Protein AF-0000000084370196 (afdb_homodimer)

Structure (mmCIF, N/CA/C/O backbone):
data_AF-0000000084370196-model_v1
#
loop_
_entity.id
_entity.type
_entity.pdbx_description
1 polymer 'GCN5 family N-acetyltransferase'
#
loop_
_atom_site.group_PDB
_atom_site.id
_atom_site.type_symbol
_atom_site.label_atom_id
_atom_site.label_alt_id
_atom_site.label_comp_id
_atom_site.label_asym_id
_atom_site.label_entity_id
_atom_site.label_seq_id
_atom_site.pdbx_PDB_ins_code
_atom_site.Cartn_x
_atom_site.Cartn_y
_atom_site.Cartn_z
_atom_site.occupancy
_atom_site.B_iso_or_equiv
_atom_site.auth_seq_id
_atom_site.auth_comp_id
_atom_site.auth_asym_id
_atom_site.auth_atom_id
_atom_site.pdbx_PDB_model_num
ATOM 1 N N . MET A 1 1 ? -10.922 5.742 21.75 1 91.12 1 MET A N 1
ATOM 2 C CA . MET A 1 1 ? -9.93 5.91 20.703 1 91.12 1 MET A CA 1
ATOM 3 C C . MET A 1 1 ? -8.555 6.211 21.281 1 91.12 1 MET A C 1
ATOM 5 O O . MET A 1 1 ? -8.438 6.961 22.25 1 91.12 1 MET A O 1
ATOM 9 N N . THR A 1 2 ? -7.496 5.57 20.75 1 95.5 2 THR A N 1
ATOM 10 C CA . THR A 1 2 ? -6.121 5.789 21.188 1 95.5 2 THR A CA 1
ATOM 11 C C . THR A 1 2 ? -5.281 6.375 20.062 1 95.5 2 THR A C 1
ATOM 13 O O . THR A 1 2 ? -5.305 5.875 18.938 1 95.5 2 THR A O 1
ATOM 16 N N . TRP A 1 3 ? -4.594 7.477 20.422 1 97.88 3 TRP A N 1
ATOM 17 C CA . TRP A 1 3 ? -3.693 8.109 19.469 1 97.88 3 TRP A CA 1
ATOM 18 C C . TRP A 1 3 ? -2.27 7.594 1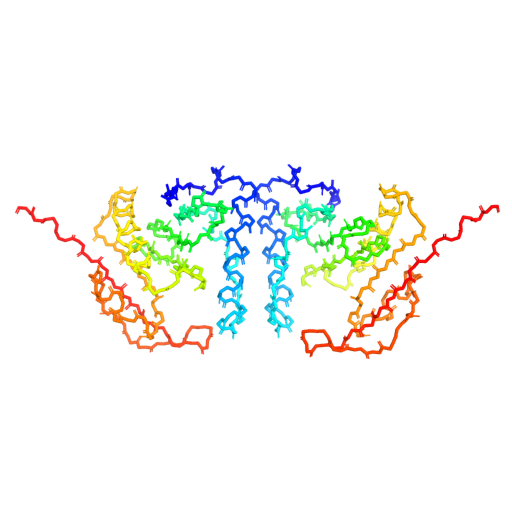9.641 1 97.88 3 TRP A C 1
ATOM 20 O O . TRP A 1 3 ? -1.78 7.449 20.766 1 97.88 3 TRP A O 1
ATOM 30 N N . ILE A 1 4 ? -1.654 7.289 18.562 1 98.56 4 ILE A N 1
ATOM 31 C CA . ILE A 1 4 ? -0.305 6.734 18.578 1 98.56 4 ILE A CA 1
ATOM 32 C C . ILE A 1 4 ? 0.583 7.5 17.609 1 98.56 4 ILE A C 1
ATOM 34 O O . ILE A 1 4 ? 0.161 7.812 16.484 1 98.56 4 ILE A O 1
ATOM 38 N N . LEU A 1 5 ? 1.707 7.934 17.969 1 98.81 5 LEU A N 1
ATOM 39 C CA . LEU A 1 5 ? 2.744 8.539 17.141 1 98.81 5 LEU A CA 1
ATOM 40 C C . LEU A 1 5 ? 3.994 7.66 17.109 1 98.81 5 LEU A C 1
ATOM 42 O O . LEU A 1 5 ? 4.543 7.32 18.172 1 98.81 5 LEU A O 1
ATOM 46 N N . LYS A 1 6 ? 4.414 7.281 15.922 1 98.81 6 LYS A N 1
ATOM 47 C CA . LYS A 1 6 ? 5.59 6.422 15.781 1 98.81 6 LYS A CA 1
ATOM 48 C C . LYS A 1 6 ? 6.43 6.828 14.57 1 98.81 6 LYS A C 1
ATOM 50 O O . LYS A 1 6 ? 5.887 7.23 13.539 1 98.81 6 LYS A O 1
ATOM 55 N N . SER A 1 7 ? 7.707 6.719 14.758 1 98.56 7 SER A N 1
ATOM 56 C CA . SER A 1 7 ? 8.555 6.711 13.57 1 98.56 7 SER A CA 1
ATOM 57 C C . SER A 1 7 ? 8.367 5.426 12.766 1 98.56 7 SER A C 1
ATOM 59 O O . SER A 1 7 ? 7.734 4.48 13.234 1 98.56 7 SER A O 1
ATOM 61 N N . PHE A 1 8 ? 8.891 5.402 11.5 1 98.62 8 PHE A N 1
ATOM 62 C CA . PHE A 1 8 ? 8.727 4.234 10.641 1 98.62 8 PHE A CA 1
ATOM 63 C C . PHE A 1 8 ? 9.273 2.984 11.32 1 98.62 8 PHE A C 1
ATOM 65 O O . PHE A 1 8 ? 8.602 1.947 11.344 1 98.62 8 PHE A O 1
ATOM 72 N N . SER A 1 9 ? 10.453 3.078 11.922 1 98.19 9 SER A N 1
ATOM 73 C CA . SER A 1 9 ? 11.141 1.915 12.477 1 98.19 9 SER A CA 1
ATOM 74 C C . SER A 1 9 ? 10.422 1.398 13.719 1 98.19 9 SER A C 1
ATOM 76 O O . SER A 1 9 ? 10.688 0.284 14.172 1 98.19 9 SER A O 1
ATOM 78 N N . GLU A 1 10 ? 9.555 2.229 14.297 1 98.56 10 GLU A N 1
ATOM 79 C CA . GLU A 1 10 ? 8.828 1.844 15.5 1 98.56 10 GLU A CA 1
ATOM 80 C C . GLU A 1 10 ? 7.52 1.145 15.156 1 98.56 10 GLU A C 1
ATOM 82 O O . GLU A 1 10 ? 6.883 0.54 16.016 1 98.56 10 GLU A O 1
ATOM 87 N N . LEU A 1 11 ? 7.113 1.216 13.898 1 98.69 11 LEU A N 1
ATOM 88 C CA . LEU A 1 11 ? 5.875 0.559 13.492 1 98.69 11 LEU A CA 1
ATOM 89 C C . LEU A 1 11 ? 6.023 -0.958 13.547 1 98.69 11 LEU A C 1
ATOM 91 O O . LEU A 1 11 ? 7.102 -1.492 13.289 1 98.69 11 LEU A O 1
ATOM 95 N N . THR A 1 12 ? 5.004 -1.613 13.93 1 98 12 THR A N 1
ATOM 96 C CA . THR A 1 12 ? 4.938 -3.053 13.703 1 98 12 THR A CA 1
ATOM 97 C C . THR A 1 12 ? 4.551 -3.357 12.258 1 98 12 THR A C 1
ATOM 99 O O . THR A 1 12 ? 4.055 -2.482 11.547 1 98 12 THR A O 1
ATOM 102 N N . LEU A 1 13 ? 4.75 -4.566 11.812 1 98.38 13 LEU A N 1
ATOM 103 C CA . LEU A 1 13 ? 4.328 -4.992 10.484 1 98.38 13 LEU A CA 1
ATOM 104 C C . LEU A 1 13 ? 2.832 -4.777 10.297 1 98.38 13 LEU A C 1
ATOM 106 O O . LEU A 1 13 ? 2.402 -4.266 9.258 1 98.38 13 LEU A O 1
ATOM 110 N N . ASP A 1 14 ? 2.078 -5.125 11.297 1 97.94 14 ASP A N 1
ATOM 111 C CA . ASP A 1 14 ? 0.627 -4.988 11.219 1 97.94 14 ASP A CA 1
ATOM 112 C C . ASP A 1 14 ? 0.217 -3.523 11.102 1 97.94 14 ASP A C 1
ATOM 114 O O . ASP A 1 14 ? -0.695 -3.186 10.344 1 97.94 14 ASP A O 1
ATOM 118 N N . GLU A 1 15 ? 0.87 -2.678 11.859 1 98.19 15 GLU A N 1
ATOM 119 C CA . GLU A 1 15 ? 0.552 -1.254 11.797 1 98.19 15 GLU A CA 1
ATOM 120 C C . GLU A 1 15 ? 0.869 -0.674 10.422 1 98.19 15 GLU A C 1
ATOM 122 O O . GLU A 1 15 ? 0.052 0.044 9.844 1 98.19 15 GLU A O 1
ATOM 127 N N . LEU A 1 16 ? 2.029 -0.992 9.922 1 98.69 16 LEU A N 1
ATOM 128 C CA . LEU A 1 16 ? 2.395 -0.513 8.594 1 98.69 16 LEU A CA 1
ATOM 129 C C . LEU A 1 16 ? 1.41 -1.019 7.547 1 98.69 16 LEU A C 1
ATOM 131 O O . LEU A 1 16 ? 0.936 -0.246 6.711 1 98.69 16 LEU A O 1
ATOM 135 N N . TYR A 1 17 ? 1.131 -2.303 7.594 1 98.69 17 TYR A N 1
ATOM 136 C CA . TYR A 1 17 ? 0.208 -2.918 6.648 1 98.69 17 TYR A CA 1
ATOM 137 C C . TYR A 1 17 ? -1.161 -2.252 6.711 1 98.69 17 TYR A C 1
ATOM 139 O O . TYR A 1 17 ? -1.753 -1.938 5.676 1 98.69 17 TYR A O 1
ATOM 147 N N . ASP A 1 18 ? -1.663 -1.994 7.871 1 98.25 18 ASP A N 1
ATOM 148 C CA . ASP A 1 18 ? -2.996 -1.435 8.062 1 98.25 18 ASP A CA 1
ATOM 149 C C . ASP A 1 18 ? -3.045 0.029 7.629 1 98.25 18 ASP A C 1
ATOM 151 O O . ASP A 1 18 ? -4.059 0.492 7.102 1 98.25 18 ASP A O 1
ATOM 155 N N . ILE A 1 19 ? -1.993 0.755 7.883 1 98.69 19 ILE A N 1
ATOM 156 C CA . ILE A 1 19 ? -1.896 2.143 7.441 1 98.69 19 ILE A CA 1
ATOM 157 C C . ILE A 1 19 ? -1.959 2.205 5.918 1 98.69 19 ILE A C 1
ATOM 159 O O . ILE A 1 19 ? -2.756 2.961 5.355 1 98.69 19 ILE A O 1
ATOM 163 N N . ILE A 1 20 ? -1.176 1.373 5.246 1 98.75 20 ILE A N 1
ATOM 164 C CA . ILE A 1 20 ? -1.109 1.398 3.787 1 98.75 20 ILE A CA 1
ATOM 165 C C . ILE A 1 20 ? -2.426 0.896 3.201 1 98.75 20 ILE A C 1
ATOM 167 O O . ILE A 1 20 ? -2.887 1.398 2.174 1 98.75 20 ILE A O 1
ATOM 171 N N . ALA A 1 21 ? -3.049 -0.081 3.889 1 98.44 21 ALA A N 1
ATOM 172 C CA . ALA A 1 21 ? -4.355 -0.574 3.457 1 98.44 21 ALA A CA 1
ATOM 173 C C . ALA A 1 21 ? -5.398 0.541 3.486 1 98.44 21 ALA A C 1
ATOM 175 O O . ALA A 1 21 ? -6.188 0.683 2.549 1 98.44 21 ALA A O 1
ATOM 176 N N . LEU A 1 22 ? -5.426 1.31 4.531 1 98.38 22 LEU A N 1
ATOM 177 C CA . LEU A 1 22 ? -6.363 2.42 4.668 1 98.38 22 LEU A CA 1
ATOM 178 C C . LEU A 1 22 ? -6.098 3.488 3.611 1 98.38 22 LEU A C 1
ATOM 180 O O . LEU A 1 22 ? -7.035 4.043 3.033 1 98.38 22 LEU A O 1
ATOM 184 N N . ARG A 1 23 ? -4.84 3.82 3.377 1 98.44 23 ARG A N 1
ATOM 185 C CA . ARG A 1 23 ? -4.48 4.785 2.344 1 98.44 23 ARG A CA 1
ATOM 186 C C . ARG A 1 23 ? -4.945 4.316 0.97 1 98.44 23 ARG A C 1
ATOM 188 O O . ARG A 1 23 ? -5.516 5.09 0.201 1 98.44 23 ARG A O 1
ATOM 195 N N . ASN A 1 24 ? -4.68 3.035 0.677 1 98.31 24 ASN A N 1
ATOM 196 C CA . ASN A 1 24 ? -5.148 2.484 -0.59 1 98.31 24 ASN A CA 1
ATOM 197 C C . ASN A 1 24 ? -6.664 2.592 -0.723 1 98.31 24 ASN A C 1
ATOM 199 O O . ASN A 1 24 ? -7.176 2.967 -1.779 1 98.31 24 ASN A O 1
ATOM 203 N N . GLU A 1 25 ? -7.336 2.258 0.257 1 97.88 25 GLU A N 1
ATOM 204 C CA . GLU A 1 25 ? -8.797 2.281 0.284 1 97.88 25 GLU A CA 1
ATOM 205 C C . GLU A 1 25 ? -9.328 3.682 0.001 1 97.88 25 GLU A C 1
ATOM 207 O O . GLU A 1 25 ? -10.25 3.85 -0.8 1 97.88 25 GLU A O 1
ATOM 212 N N . VAL A 1 26 ? -8.75 4.668 0.593 1 96.88 26 VAL A N 1
ATOM 213 C CA . VAL A 1 26 ? -9.312 6.012 0.545 1 96.88 26 VAL A CA 1
ATOM 214 C C . VAL A 1 26 ? -8.742 6.77 -0.651 1 96.88 26 VAL A C 1
ATOM 216 O O . VAL A 1 26 ? -9.492 7.25 -1.507 1 96.88 26 VAL A O 1
ATOM 219 N N . PHE A 1 27 ? -7.383 6.824 -0.761 1 95.25 27 PHE A N 1
ATOM 220 C CA . PHE A 1 27 ? -6.746 7.684 -1.752 1 95.25 27 PHE A CA 1
ATOM 221 C C . PHE A 1 27 ? -6.871 7.082 -3.148 1 95.25 27 PHE A C 1
ATOM 223 O O . PHE A 1 27 ? -7 7.812 -4.133 1 95.25 27 PHE A O 1
ATOM 230 N N . ILE A 1 28 ? -6.816 5.762 -3.238 1 96 28 ILE A N 1
ATOM 231 C CA . ILE A 1 28 ? -6.84 5.117 -4.547 1 96 28 ILE A CA 1
ATOM 232 C C . ILE A 1 28 ? -8.273 4.715 -4.898 1 96 28 ILE A C 1
ATOM 234 O O . ILE A 1 28 ? -8.844 5.207 -5.875 1 96 28 ILE A O 1
ATOM 238 N N . CYS A 1 29 ? -8.906 3.943 -4.074 1 96.25 29 CYS A N 1
ATOM 239 C CA . CYS A 1 29 ? -10.18 3.32 -4.422 1 96.25 29 CYS A CA 1
ATOM 240 C C . CYS A 1 29 ? -11.32 4.316 -4.297 1 96.25 29 CYS A C 1
ATOM 242 O O . CYS A 1 29 ? -12.062 4.547 -5.258 1 96.25 29 CYS A O 1
ATOM 244 N N . GLU A 1 30 ? -11.469 4.883 -3.148 1 95.75 30 GLU A N 1
ATOM 245 C CA . GLU A 1 30 ? -12.586 5.797 -2.912 1 95.75 30 GLU A CA 1
ATOM 246 C C . GLU A 1 30 ? -12.461 7.051 -3.775 1 95.75 30 GLU A C 1
ATOM 248 O O . GLU A 1 30 ? -13.438 7.484 -4.387 1 95.75 30 GLU A O 1
ATOM 253 N N . GLN A 1 31 ? -11.289 7.645 -3.883 1 91.81 31 GLN A N 1
ATOM 254 C CA . GLN A 1 31 ? -11.078 8.898 -4.594 1 91.81 31 GLN A CA 1
ATOM 255 C C . GLN A 1 31 ? -10.852 8.664 -6.082 1 91.81 31 GLN A C 1
ATOM 257 O O . GLN A 1 31 ? -10.836 9.609 -6.871 1 91.81 31 GLN A O 1
ATOM 262 N N . GLN A 1 32 ? -10.734 7.371 -6.469 1 92.69 32 GLN A N 1
ATOM 263 C CA . GLN A 1 32 ? -10.523 7.004 -7.867 1 92.69 32 GLN A CA 1
ATOM 264 C C . GLN A 1 32 ? -9.336 7.754 -8.461 1 92.69 32 GLN A C 1
ATOM 266 O O . GLN A 1 32 ? -9.453 8.367 -9.523 1 92.69 32 GLN A O 1
ATOM 271 N N . CYS A 1 33 ? -8.25 7.734 -7.785 1 92.88 33 CYS A N 1
ATOM 272 C CA . CYS A 1 33 ? -7.039 8.445 -8.18 1 92.88 33 CYS A CA 1
ATOM 273 C C . CYS A 1 33 ? -5.867 7.48 -8.328 1 92.88 33 CYS A C 1
ATOM 275 O O . CYS A 1 33 ? -5.602 6.68 -7.43 1 92.88 33 CYS A O 1
ATOM 277 N N . ILE A 1 34 ? -5.199 7.547 -9.453 1 94.38 34 ILE A N 1
ATOM 278 C CA . ILE A 1 34 ? -4.062 6.68 -9.75 1 94.38 34 ILE A CA 1
ATOM 279 C C . ILE A 1 34 ? -2.76 7.457 -9.578 1 94.38 34 ILE A C 1
ATOM 281 O O . ILE A 1 34 ? -2.475 8.383 -10.336 1 94.38 34 ILE A O 1
ATOM 285 N N . TYR A 1 35 ? -1.983 7.09 -8.602 1 94.88 35 TYR A N 1
ATOM 286 C CA . TYR A 1 35 ? -0.657 7.656 -8.375 1 94.88 35 TYR A CA 1
ATOM 287 C C . TYR A 1 35 ? 0.158 6.781 -7.434 1 94.88 35 TYR A C 1
ATOM 289 O O . TYR A 1 35 ? -0.375 5.852 -6.824 1 94.88 35 TYR A O 1
ATOM 297 N N . GLN A 1 36 ? 1.41 7.008 -7.328 1 97.06 36 GLN A N 1
ATOM 298 C CA . GLN A 1 36 ? 2.314 6.25 -6.473 1 97.06 36 GLN A CA 1
ATOM 299 C C . GLN A 1 36 ? 2.219 6.719 -5.023 1 97.06 36 GLN A C 1
ATOM 301 O O . GLN A 1 36 ? 3.062 7.48 -4.551 1 97.06 36 GLN A O 1
ATOM 306 N N . ASP A 1 37 ? 1.271 6.18 -4.266 1 97.25 37 ASP A N 1
ATOM 307 C CA . ASP A 1 37 ? 1.07 6.566 -2.871 1 97.25 37 ASP A CA 1
ATOM 308 C C . ASP A 1 37 ? 2.262 6.148 -2.012 1 97.25 37 ASP A C 1
ATOM 310 O O . ASP A 1 37 ? 2.629 6.855 -1.07 1 97.25 37 ASP A O 1
ATOM 314 N N . ILE A 1 38 ? 2.775 4.922 -2.188 1 98.19 38 ILE A N 1
ATOM 315 C CA . ILE A 1 38 ? 3.979 4.488 -1.484 1 98.19 38 ILE A CA 1
ATOM 316 C C . ILE A 1 38 ? 5.207 5.145 -2.111 1 98.19 38 ILE A C 1
ATOM 318 O O . ILE A 1 38 ? 5.891 4.535 -2.938 1 98.19 38 ILE A O 1
ATOM 322 N N . ASP A 1 39 ? 5.535 6.332 -1.68 1 97.12 39 ASP A N 1
ATOM 323 C CA . ASP A 1 39 ? 6.434 7.246 -2.377 1 97.12 39 ASP A CA 1
ATOM 324 C C . ASP A 1 39 ? 7.84 7.188 -1.787 1 97.12 39 ASP A C 1
ATOM 326 O O . ASP A 1 39 ? 8.727 7.934 -2.205 1 97.12 39 ASP A O 1
ATOM 330 N N . GLY A 1 40 ? 8.078 6.375 -0.878 1 97.12 40 GLY A N 1
ATOM 331 C CA . GLY A 1 40 ? 9.398 6.242 -0.274 1 97.12 40 GLY A CA 1
ATOM 332 C C . GLY A 1 40 ? 9.602 7.156 0.92 1 97.12 40 GLY A C 1
ATOM 333 O O . GLY A 1 40 ? 10.562 6.992 1.678 1 97.12 40 GLY A O 1
ATOM 334 N N . LEU A 1 41 ? 8.688 8.094 1.208 1 97.94 41 LEU A N 1
ATOM 335 C CA . LEU A 1 41 ? 8.883 9.102 2.24 1 97.94 41 LEU A CA 1
ATOM 336 C C . LEU A 1 41 ? 8.461 8.57 3.607 1 97.94 41 LEU A C 1
ATOM 338 O O . LEU A 1 41 ? 8.812 9.148 4.637 1 97.94 41 LEU A O 1
ATOM 342 N N . ASP A 1 42 ? 7.699 7.461 3.625 1 98.56 42 ASP A N 1
ATOM 343 C CA . ASP A 1 42 ? 7.23 6.906 4.891 1 98.56 42 ASP A CA 1
ATOM 344 C C . ASP A 1 42 ? 8.398 6.57 5.812 1 98.56 42 ASP A C 1
ATOM 346 O O . ASP A 1 42 ? 8.266 6.637 7.039 1 98.56 42 ASP A O 1
ATOM 350 N N . LYS A 1 43 ? 9.547 6.254 5.227 1 97.88 43 LYS A N 1
ATOM 351 C CA . LYS A 1 43 ? 10.719 5.855 6 1 97.88 43 LYS A CA 1
ATOM 352 C C . LYS A 1 43 ? 11.359 7.059 6.68 1 97.88 43 LYS A C 1
ATOM 354 O O . LYS A 1 43 ? 12.141 6.898 7.621 1 97.88 43 LYS A O 1
ATOM 359 N N . GLN A 1 44 ? 11.008 8.266 6.238 1 97.69 44 GLN A N 1
ATOM 360 C CA . GLN A 1 44 ? 11.633 9.484 6.73 1 97.69 44 GLN A CA 1
ATOM 361 C C . GLN A 1 44 ? 10.641 10.336 7.512 1 97.69 44 GLN A C 1
ATOM 363 O O . GLN A 1 44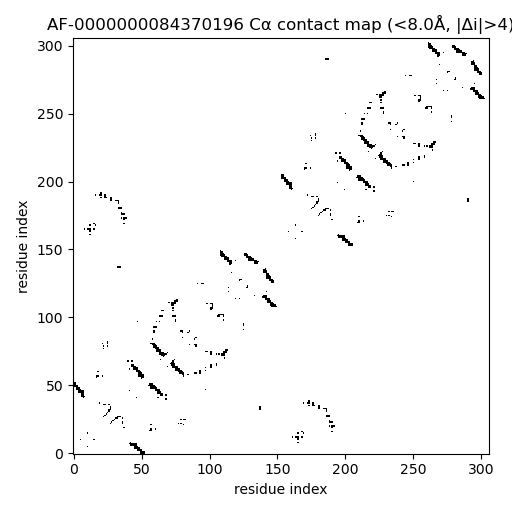 ? 10.922 11.492 7.836 1 97.69 44 GLN A O 1
ATOM 368 N N . THR A 1 45 ? 9.492 9.797 7.738 1 98.19 45 THR A N 1
ATOM 369 C CA . THR A 1 45 ? 8.445 10.594 8.359 1 98.19 45 THR A CA 1
ATOM 370 C C . THR A 1 45 ? 7.926 9.914 9.625 1 98.19 45 THR A C 1
ATOM 372 O O . THR A 1 45 ? 8.328 8.789 9.938 1 98.19 45 THR A O 1
ATOM 375 N N . TRP A 1 46 ? 7.152 10.648 10.391 1 98.75 46 TRP A N 1
ATOM 376 C CA . TRP A 1 46 ? 6.426 10.117 11.539 1 98.75 46 TRP A CA 1
ATOM 377 C C . TRP A 1 46 ? 4.973 9.828 11.172 1 98.75 46 TRP A C 1
ATOM 379 O O . TRP A 1 46 ? 4.41 10.469 10.281 1 98.75 46 TRP A O 1
ATOM 389 N N . HIS A 1 47 ? 4.453 8.859 11.781 1 98.94 47 HIS A N 1
ATOM 390 C CA . HIS A 1 47 ? 3.104 8.375 11.516 1 98.94 47 HIS A CA 1
ATOM 391 C C . HIS A 1 47 ? 2.203 8.562 12.734 1 98.94 47 HIS A C 1
ATOM 393 O O . HIS A 1 47 ? 2.434 7.949 13.781 1 98.94 47 HIS A O 1
ATOM 399 N N . LEU A 1 48 ? 1.25 9.453 12.609 1 98.94 48 LEU A N 1
ATOM 400 C CA . LEU A 1 48 ? 0.219 9.664 13.617 1 98.94 48 LEU A CA 1
ATOM 401 C C . LEU A 1 48 ? -1.077 8.961 13.227 1 98.94 48 LEU A C 1
ATOM 403 O O . LEU A 1 48 ? -1.584 9.156 12.125 1 98.94 48 LEU A O 1
ATOM 407 N N . PHE A 1 49 ? -1.556 8.086 14.086 1 98.81 49 PHE A N 1
ATOM 408 C CA . PHE A 1 49 ? -2.801 7.402 13.766 1 98.81 49 PHE A CA 1
ATOM 409 C C . PHE A 1 49 ? -3.6 7.109 15.031 1 98.81 49 PHE A C 1
ATOM 411 O O . PHE A 1 49 ? -3.053 7.129 16.141 1 98.81 49 PHE A O 1
ATOM 418 N N . ALA A 1 50 ? -4.902 7.016 14.828 1 98.25 50 ALA A N 1
ATOM 419 C CA . ALA A 1 50 ? -5.82 6.645 15.898 1 98.25 50 ALA A CA 1
ATOM 420 C C . ALA A 1 50 ? -6.418 5.262 15.656 1 98.25 50 ALA A C 1
ATOM 422 O O . ALA A 1 50 ? -6.746 4.91 14.523 1 98.25 50 ALA A O 1
ATOM 423 N N . LYS A 1 51 ? -6.523 4.43 16.719 1 97.5 51 LYS A N 1
ATOM 424 C CA . LYS A 1 51 ? -7.184 3.129 16.672 1 97.5 51 LYS A CA 1
ATOM 425 C C . LYS A 1 51 ? -8.508 3.152 17.422 1 97.5 51 LYS A C 1
ATOM 427 O O . LYS A 1 51 ? -8.609 3.766 18.484 1 97.5 51 LYS A O 1
ATOM 432 N N . SER A 1 52 ? -9.461 2.582 16.734 1 95.31 52 SER A N 1
ATOM 433 C CA . SER A 1 52 ? -10.719 2.391 17.438 1 95.31 52 SER A CA 1
ATOM 434 C C . SER A 1 52 ? -10.539 1.47 18.641 1 95.31 52 SER A C 1
ATOM 436 O O . SER A 1 52 ? -9.898 0.423 18.547 1 95.31 52 SER A O 1
ATOM 438 N N . GLU A 1 53 ? -11.102 1.85 19.781 1 90.81 53 GLU A N 1
ATOM 439 C CA . GLU A 1 53 ? -10.984 1.039 20.984 1 90.81 53 GLU A CA 1
ATOM 440 C C . GLU A 1 53 ? -11.711 -0.295 20.828 1 90.81 53 GLU A C 1
ATOM 442 O O . GLU A 1 53 ? -11.305 -1.302 21.406 1 90.81 53 GLU A O 1
ATOM 447 N N . ASN A 1 54 ? -12.695 -0.333 20.047 1 89.88 54 ASN A N 1
ATOM 448 C CA . ASN A 1 54 ? -13.531 -1.517 19.875 1 89.88 54 ASN A CA 1
ATOM 449 C C . ASN A 1 54 ? -12.922 -2.496 18.891 1 89.88 54 ASN A C 1
ATOM 451 O O . ASN A 1 54 ? -12.773 -3.682 19.188 1 89.88 54 ASN A O 1
ATOM 455 N N . SER A 1 55 ? -12.461 -2.039 17.734 1 90.12 55 SER A N 1
ATOM 456 C CA . SER A 1 55 ? -12.039 -2.918 16.656 1 90.12 55 SER A CA 1
ATOM 457 C C . SER A 1 55 ? -10.523 -2.902 16.469 1 90.12 55 SER A C 1
ATOM 459 O O . SER A 1 55 ? -9.969 -3.723 15.742 1 90.12 55 SER A O 1
ATOM 461 N N . GLN A 1 56 ? -9.859 -2.021 17.125 1 91.81 56 GLN A N 1
ATOM 462 C CA . GLN A 1 56 ? -8.414 -1.846 17 1 91.81 56 GLN A CA 1
ATOM 463 C C . GLN A 1 56 ? -8.023 -1.489 15.562 1 91.81 56 GLN A C 1
ATOM 465 O O . GLN A 1 56 ? -6.848 -1.525 15.203 1 91.81 56 GLN A O 1
ATOM 470 N N . GLN A 1 57 ? -9.039 -1.146 14.797 1 94.56 57 GLN A N 1
ATOM 471 C CA . GLN A 1 57 ? -8.789 -0.693 13.43 1 94.56 57 GLN A CA 1
ATOM 472 C C . GLN A 1 57 ? -8.258 0.737 13.414 1 94.56 57 GLN A C 1
ATOM 474 O O . GLN A 1 57 ? -8.672 1.57 14.219 1 94.56 57 GLN A O 1
ATOM 479 N N . ILE A 1 58 ? -7.379 1.018 12.555 1 97.88 58 ILE A N 1
ATOM 480 C CA . ILE A 1 58 ? -6.922 2.389 12.352 1 97.88 58 ILE A CA 1
ATOM 481 C C . ILE A 1 58 ? -8.039 3.213 11.711 1 97.88 58 ILE A C 1
ATOM 483 O O . ILE A 1 58 ? -8.508 2.883 10.617 1 97.88 58 ILE A O 1
ATOM 487 N N . ILE A 1 59 ? -8.438 4.289 12.336 1 97.62 59 ILE A N 1
ATOM 488 C CA . ILE A 1 59 ? -9.625 5.016 11.883 1 97.62 59 ILE A CA 1
ATOM 489 C C . ILE A 1 59 ? -9.227 6.414 11.422 1 97.62 59 ILE A C 1
ATOM 491 O O . ILE A 1 59 ? -10.008 7.109 10.773 1 97.62 59 ILE A O 1
ATOM 495 N N . ALA A 1 60 ? -8.062 6.848 11.711 1 98.56 60 ALA A N 1
ATOM 496 C CA . ALA A 1 60 ? -7.48 8.102 11.234 1 98.56 60 ALA A CA 1
ATOM 497 C C . ALA A 1 60 ? -5.961 8 11.125 1 98.56 60 ALA A C 1
ATOM 499 O O . ALA A 1 60 ? -5.332 7.223 11.844 1 98.56 60 ALA A O 1
ATOM 500 N N . TYR A 1 61 ? -5.422 8.75 10.234 1 98.81 61 TYR A N 1
ATOM 501 C CA . TYR A 1 61 ? -3.986 8.672 9.984 1 98.81 61 TYR A CA 1
ATOM 502 C C . TYR A 1 61 ? -3.48 9.922 9.289 1 98.81 61 TYR A C 1
ATOM 504 O O . TYR A 1 61 ? -4.203 10.539 8.492 1 98.81 61 TYR A O 1
ATOM 512 N N . THR A 1 62 ? -2.242 10.297 9.539 1 98.81 62 THR A N 1
ATOM 513 C CA . THR A 1 62 ? -1.52 11.289 8.75 1 98.81 62 THR A CA 1
ATOM 514 C C . THR A 1 62 ? -0.012 11.102 8.898 1 98.81 62 THR A C 1
ATOM 516 O O . THR A 1 62 ? 0.451 10.484 9.852 1 98.81 62 THR A O 1
ATOM 519 N N . ARG A 1 63 ? 0.771 11.633 7.984 1 98.81 63 ARG A N 1
ATOM 520 C CA . ARG A 1 63 ? 2.227 11.695 8.062 1 98.81 63 ARG A CA 1
ATOM 521 C C . ARG A 1 63 ? 2.686 13.062 8.57 1 98.81 63 ARG A C 1
ATOM 523 O O . ARG A 1 63 ? 2.148 14.094 8.164 1 98.81 63 ARG A O 1
ATOM 530 N N . LEU A 1 64 ? 3.551 13.055 9.5 1 98.88 64 LEU A N 1
ATOM 531 C CA . LEU A 1 64 ? 4.297 14.25 9.883 1 98.88 64 LEU A CA 1
ATOM 532 C C . LEU A 1 64 ? 5.699 14.227 9.281 1 98.88 64 LEU A C 1
ATOM 534 O O . LEU A 1 64 ? 6.52 13.375 9.641 1 98.88 64 LEU A O 1
ATOM 538 N N . LEU A 1 65 ? 5.98 15.148 8.375 1 98.81 65 LEU A N 1
ATOM 539 C CA . LEU A 1 65 ? 7.238 15.156 7.637 1 98.81 65 LEU A CA 1
ATOM 540 C C . LEU A 1 65 ? 8.156 16.266 8.141 1 98.81 65 LEU A C 1
ATOM 542 O O . LEU A 1 65 ? 7.727 17.406 8.297 1 98.81 65 LEU A O 1
ATOM 546 N N . PRO A 1 66 ? 9.43 15.961 8.438 1 98.44 66 PRO A N 1
ATOM 547 C CA . PRO A 1 66 ? 10.359 17 8.852 1 98.44 66 PRO A CA 1
ATOM 548 C C . PRO A 1 66 ? 10.695 17.984 7.723 1 98.44 66 PRO A C 1
ATOM 550 O O . PRO A 1 66 ? 10.336 17.734 6.57 1 98.44 66 PRO A O 1
ATOM 553 N N . GLN A 1 67 ? 11.352 19.062 8.188 1 98.06 67 GLN A N 1
ATOM 554 C CA . GLN A 1 67 ? 11.867 20.016 7.215 1 98.06 67 GLN A CA 1
ATOM 555 C C . GLN A 1 67 ? 12.797 19.359 6.211 1 98.06 67 GLN A C 1
ATOM 557 O O . GLN A 1 67 ? 13.5 18.391 6.551 1 98.06 67 GLN A O 1
ATOM 562 N N . ASP A 1 68 ? 12.672 19.75 4.898 1 97.5 68 ASP A N 1
ATOM 563 C CA . ASP A 1 68 ? 13.586 19.422 3.816 1 97.5 68 ASP A CA 1
ATOM 564 C C . ASP A 1 68 ? 13.32 18.016 3.289 1 97.5 68 ASP A C 1
ATOM 566 O O . ASP A 1 68 ? 14.148 17.453 2.564 1 97.5 68 ASP A O 1
ATOM 570 N N . VAL A 1 69 ? 12.234 17.469 3.699 1 97.25 69 VAL A N 1
ATOM 571 C CA . VAL A 1 69 ? 11.852 16.172 3.125 1 97.25 69 VAL A CA 1
ATOM 572 C C . VAL A 1 69 ? 10.992 16.406 1.885 1 97.25 69 VAL A C 1
ATOM 574 O O . VAL A 1 69 ? 11.312 15.906 0.802 1 97.25 69 VAL A O 1
ATOM 577 N N . THR A 1 70 ? 9.938 17.141 2.082 1 96.81 70 THR A N 1
ATOM 578 C CA . THR A 1 70 ? 9.086 17.484 0.951 1 96.81 70 THR A CA 1
ATOM 579 C C . THR A 1 70 ? 9.234 18.969 0.603 1 96.81 70 THR A C 1
ATOM 581 O O . THR A 1 70 ? 9.266 19.328 -0.575 1 96.81 70 THR A O 1
ATOM 584 N N . PHE A 1 71 ? 9.266 19.75 1.605 1 96.56 71 PHE A N 1
ATOM 585 C CA . PHE A 1 71 ? 9.469 21.188 1.509 1 96.56 71 PHE A CA 1
ATOM 586 C C . PHE A 1 71 ? 10.562 21.641 2.473 1 96.56 71 PHE A C 1
ATOM 588 O O . PHE A 1 71 ? 11.023 20.859 3.307 1 96.56 71 PHE A O 1
ATOM 595 N N . SER A 1 72 ? 11.008 22.938 2.252 1 97.44 72 SER A N 1
ATOM 596 C CA . SER A 1 72 ? 11.891 23.516 3.264 1 97.44 72 SER A CA 1
ATOM 597 C C . SER A 1 72 ? 11.227 23.531 4.633 1 97.44 72 SER A C 1
ATOM 599 O O . SER A 1 72 ? 11.898 23.406 5.66 1 97.44 72 SER A O 1
ATOM 601 N N . GLN A 1 73 ? 9.93 23.625 4.703 1 98.06 73 GLN A N 1
ATOM 602 C CA . GLN A 1 73 ? 9.141 23.594 5.922 1 98.06 73 GLN A CA 1
ATOM 603 C C . GLN A 1 73 ? 8.758 22.156 6.293 1 98.06 73 GLN A C 1
ATOM 605 O O . GLN A 1 73 ? 8.758 21.266 5.438 1 98.06 73 GLN A O 1
ATOM 610 N N . ALA A 1 74 ? 8.484 21.969 7.57 1 98.56 74 ALA A N 1
ATOM 611 C CA . ALA A 1 74 ? 7.801 20.719 7.938 1 98.56 74 ALA A CA 1
ATOM 612 C C . ALA A 1 74 ? 6.457 20.609 7.23 1 98.56 74 ALA A C 1
ATOM 614 O O . ALA A 1 74 ? 5.941 21.594 6.699 1 98.56 74 ALA A O 1
ATOM 615 N N . SER A 1 75 ? 5.961 19.438 7.168 1 98.75 75 SER A N 1
ATOM 616 C CA . SER A 1 75 ? 4.723 19.234 6.422 1 98.75 75 SER A CA 1
ATOM 617 C C . SER A 1 75 ? 3.863 18.141 7.059 1 98.75 75 SER A C 1
ATOM 619 O O . SER A 1 75 ? 4.348 17.375 7.891 1 98.75 75 SER A O 1
ATOM 621 N N . ILE A 1 76 ? 2.637 18.188 6.805 1 98.62 76 ILE A N 1
ATOM 622 C CA . ILE A 1 76 ? 1.649 17.172 7.125 1 98.62 76 ILE A CA 1
ATOM 623 C C . ILE A 1 76 ? 0.996 16.656 5.844 1 98.62 76 ILE A C 1
ATOM 625 O O . ILE A 1 76 ? 0.616 17.453 4.977 1 98.62 76 ILE A O 1
ATOM 629 N N . GLY A 1 77 ? 0.999 15.375 5.676 1 97.5 77 GLY A N 1
ATOM 630 C CA . GLY A 1 77 ? 0.421 14.805 4.465 1 97.5 77 GLY A CA 1
ATOM 631 C C . GLY A 1 77 ? -0.3 13.5 4.711 1 97.5 77 GLY A C 1
ATOM 632 O O . GLY A 1 77 ? -0.236 12.945 5.812 1 97.5 77 GLY A O 1
ATOM 633 N N . ARG A 1 78 ? -1.066 13.102 3.715 1 97.44 78 ARG A N 1
ATOM 634 C CA . ARG A 1 78 ? -1.822 11.852 3.752 1 97.44 78 ARG A CA 1
ATOM 635 C C . ARG A 1 78 ? -2.801 11.844 4.922 1 97.44 78 ARG A C 1
ATOM 637 O O . ARG A 1 78 ? -2.826 10.891 5.707 1 97.44 78 ARG A O 1
ATOM 644 N N . VAL A 1 79 ? -3.502 12.914 5.027 1 97.62 79 VAL A N 1
ATOM 645 C CA . VAL A 1 79 ? -4.523 13.062 6.062 1 97.62 79 VAL A CA 1
ATOM 646 C C . VAL A 1 79 ? -5.746 12.219 5.703 1 97.62 79 VAL A C 1
ATOM 648 O O . VAL A 1 79 ? -6.375 12.445 4.664 1 97.62 79 VAL A O 1
ATOM 651 N N . ILE A 1 80 ? -6.055 11.273 6.594 1 97.5 80 ILE A N 1
ATOM 652 C CA . ILE A 1 80 ? -7.125 10.352 6.238 1 97.5 80 ILE A CA 1
ATOM 653 C C . ILE A 1 80 ? -7.965 10.039 7.477 1 97.5 80 ILE A C 1
ATOM 655 O O . ILE A 1 80 ? -7.43 9.867 8.57 1 97.5 80 ILE A O 1
ATOM 659 N N . VAL A 1 81 ? -9.25 10.07 7.262 1 97.56 81 VAL A N 1
ATOM 660 C CA . VAL A 1 81 ? -10.203 9.492 8.211 1 97.56 81 VAL A CA 1
ATOM 661 C C . VAL A 1 81 ? -11 8.383 7.523 1 97.56 81 VAL A C 1
ATOM 663 O O . VAL A 1 81 ? -11.484 8.562 6.406 1 97.56 81 VAL A O 1
ATOM 666 N N . ALA A 1 82 ? -11.031 7.211 8.172 1 97.06 82 ALA A N 1
ATOM 667 C CA . ALA A 1 82 ? -11.797 6.094 7.621 1 97.06 82 ALA A CA 1
ATOM 668 C C . ALA A 1 82 ? -13.242 6.5 7.359 1 97.06 82 ALA A C 1
ATOM 670 O O . ALA A 1 82 ? -13.828 7.27 8.125 1 97.06 82 ALA A O 1
ATOM 671 N N . LYS A 1 83 ? -13.844 5.957 6.355 1 95.62 83 LYS A N 1
ATOM 672 C CA . LYS A 1 83 ? -15.148 6.34 5.836 1 95.62 83 LYS A CA 1
ATOM 673 C C . LYS A 1 83 ? -16.203 6.309 6.938 1 95.62 83 LYS A C 1
ATOM 675 O O . LYS A 1 83 ? -16.969 7.266 7.098 1 95.62 83 LYS A O 1
ATOM 680 N N . ASP A 1 84 ? -16.219 5.293 7.699 1 93.38 84 ASP A N 1
ATOM 681 C CA . ASP A 1 84 ? -17.266 5.066 8.695 1 93.38 84 ASP A CA 1
ATOM 682 C C . ASP A 1 84 ? -17.109 6.004 9.883 1 93.38 84 ASP A C 1
ATOM 684 O O . ASP A 1 84 ? -17.984 6.082 10.742 1 93.38 84 ASP A O 1
ATOM 688 N N . TYR A 1 85 ? -16.031 6.789 9.93 1 94.75 85 TYR A N 1
ATOM 689 C CA . TYR A 1 85 ? -15.758 7.637 11.086 1 94.75 85 TYR A CA 1
ATOM 690 C C . TYR A 1 85 ? -15.719 9.109 10.688 1 94.75 85 TYR A C 1
ATOM 692 O O . TYR A 1 85 ? -15.297 9.961 11.477 1 94.75 85 TYR A O 1
ATOM 700 N N . ARG A 1 86 ? -16.188 9.344 9.523 1 95.25 86 ARG A N 1
ATOM 701 C CA . ARG A 1 86 ? -16.234 10.727 9.039 1 95.25 86 ARG A CA 1
ATOM 702 C C . ARG A 1 86 ? -17.484 11.445 9.539 1 95.25 86 ARG A C 1
ATOM 704 O O . ARG A 1 86 ? -18.453 10.797 9.961 1 95.25 86 ARG A O 1
ATOM 711 N N . GLY A 1 87 ? -17.359 12.758 9.633 1 92.31 87 GLY A N 1
ATOM 712 C CA . GLY A 1 87 ? -18.484 13.555 10.07 1 92.31 87 GLY A CA 1
ATOM 713 C C . GLY A 1 87 ? -18.578 13.68 11.578 1 92.31 87 GLY A C 1
ATOM 714 O O . GLY A 1 87 ? -19.531 14.258 12.102 1 92.31 87 GLY A O 1
ATOM 715 N N . SER A 1 88 ? -17.656 13.156 12.336 1 90.19 88 SER A N 1
ATOM 716 C CA . SER A 1 88 ? -17.703 13.164 13.789 1 90.19 88 SER A CA 1
ATOM 717 C C . SER A 1 88 ? -16.75 14.203 14.367 1 90.19 88 SER A C 1
ATOM 719 O O . SER A 1 88 ? -16.625 14.336 15.594 1 90.19 88 SER A O 1
ATOM 721 N N . GLY A 1 89 ? -16.062 14.852 13.508 1 94.94 89 GLY A N 1
ATOM 722 C CA . GLY A 1 89 ? -15.086 15.82 13.984 1 94.94 89 GLY A CA 1
ATOM 723 C C . GLY A 1 89 ? -13.688 15.234 14.109 1 94.94 89 GLY A C 1
ATOM 724 O O . GLY A 1 89 ? -12.742 15.945 14.469 1 94.94 89 GLY A O 1
ATOM 725 N N . LEU A 1 90 ? -13.523 13.977 13.812 1 96.75 90 LEU A N 1
ATOM 726 C CA . LEU A 1 90 ? -12.266 13.266 13.984 1 96.75 90 LEU A CA 1
ATOM 727 C C . LEU A 1 90 ? -11.164 13.898 13.133 1 96.75 90 LEU A C 1
ATOM 729 O O . LEU A 1 90 ? -10 13.914 13.539 1 96.75 90 LEU A O 1
ATOM 733 N N . ALA A 1 91 ? -11.547 14.391 12 1 97.31 91 ALA A N 1
ATOM 734 C CA . ALA A 1 91 ? -10.57 15.039 11.125 1 97.31 91 ALA A CA 1
ATOM 735 C C . ALA A 1 91 ? -9.977 16.281 11.789 1 97.31 91 ALA A C 1
ATOM 737 O O . ALA A 1 91 ? -8.773 16.531 11.672 1 97.31 91 ALA A O 1
ATOM 738 N N . HIS A 1 92 ? -10.82 17.016 12.422 1 97.69 92 HIS A N 1
ATOM 739 C CA . HIS A 1 92 ? -10.359 18.203 13.133 1 97.69 92 HIS A CA 1
ATOM 740 C C . HIS A 1 92 ? -9.43 17.828 14.281 1 97.69 92 HIS A C 1
ATOM 742 O O . HIS A 1 92 ? -8.422 18.5 14.508 1 97.69 92 HIS A O 1
ATOM 748 N N . GLU A 1 93 ? -9.797 16.781 15.008 1 98 93 GLU A N 1
ATOM 749 C CA . GLU A 1 93 ? -8.945 16.312 16.094 1 98 93 GLU A CA 1
ATOM 750 C C . GLU A 1 93 ? -7.586 15.852 15.578 1 98 93 GLU A C 1
ATOM 752 O O . GLU A 1 93 ? -6.551 16.156 16.172 1 98 93 GLU A O 1
ATOM 757 N N . LEU A 1 94 ? -7.602 15.117 14.508 1 98.44 94 LEU A N 1
ATOM 758 C CA . LEU A 1 94 ? -6.383 14.656 13.859 1 98.44 94 LEU A CA 1
ATOM 759 C C . LEU A 1 94 ? -5.484 15.836 13.492 1 98.44 94 LEU A C 1
ATOM 761 O O . LEU A 1 94 ? -4.289 15.82 13.797 1 98.44 94 LEU A O 1
ATOM 765 N N . MET A 1 95 ? -6.062 16.859 12.875 1 98.31 95 MET A N 1
ATOM 766 C CA . MET A 1 95 ? -5.293 18 12.391 1 98.31 95 MET A CA 1
ATOM 767 C C . MET A 1 95 ? -4.715 18.797 13.562 1 98.31 95 MET A C 1
ATOM 769 O O . MET A 1 95 ? -3.557 19.219 13.516 1 98.31 95 MET A O 1
ATOM 773 N N . THR A 1 96 ? -5.516 18.953 14.555 1 98.31 96 THR A N 1
ATOM 774 C CA . THR A 1 96 ? -5.055 19.672 15.734 1 98.31 96 THR A CA 1
ATOM 775 C C . THR A 1 96 ? -3.85 18.984 16.359 1 98.31 96 THR A C 1
ATOM 777 O O . THR A 1 96 ? -2.836 19.625 16.656 1 98.31 96 THR A O 1
ATOM 780 N N . LYS A 1 97 ? -3.953 17.688 16.531 1 98.56 97 LYS A N 1
ATOM 781 C CA . LYS A 1 97 ? -2.852 16.922 17.109 1 98.56 97 LYS A CA 1
ATOM 782 C C . LYS A 1 97 ? -1.64 16.922 16.172 1 98.56 97 LYS A C 1
ATOM 784 O O . LYS A 1 97 ? -0.5 17.031 16.641 1 98.56 97 LYS A O 1
ATOM 789 N N . ALA A 1 98 ? -1.887 16.734 14.914 1 98.81 98 ALA A N 1
ATOM 790 C CA . ALA A 1 98 ? -0.803 16.703 13.938 1 98.81 98 ALA A CA 1
ATOM 791 C C . ALA A 1 98 ? -0.018 18.016 13.945 1 98.81 98 ALA A C 1
ATOM 793 O O . ALA A 1 98 ? 1.215 18 13.938 1 98.81 98 ALA A O 1
ATOM 794 N N . ILE A 1 99 ? -0.757 19.141 13.961 1 98.56 99 ILE A N 1
ATOM 795 C CA . ILE A 1 99 ? -0.118 20.453 13.961 1 98.56 99 ILE A CA 1
ATOM 796 C C . ILE A 1 99 ? 0.738 20.609 15.219 1 98.56 99 ILE A C 1
ATOM 798 O O . ILE A 1 99 ? 1.928 20.922 15.133 1 98.56 99 ILE A O 1
ATOM 802 N N . SER A 1 100 ? 0.145 20.344 16.328 1 98.25 100 SER A N 1
ATOM 803 C CA . SER A 1 100 ? 0.849 20.5 17.609 1 98.25 100 SER A CA 1
ATOM 804 C C . SER A 1 100 ? 2.098 19.625 17.641 1 98.25 100 SER A C 1
ATOM 806 O O . SER A 1 100 ? 3.182 20.094 18 1 98.25 100 SER A O 1
ATOM 808 N N . MET A 1 101 ? 1.972 18.391 17.25 1 98.62 101 MET A N 1
ATOM 809 C CA . MET A 1 101 ? 3.078 17.438 17.328 1 98.62 101 MET A CA 1
ATOM 810 C C . MET A 1 101 ? 4.16 17.781 16.312 1 98.62 101 MET A C 1
ATOM 812 O O . MET A 1 101 ? 5.348 17.609 16.578 1 98.62 101 MET A O 1
ATOM 816 N N . THR A 1 102 ? 3.748 18.203 15.164 1 98.62 102 THR A N 1
ATOM 817 C CA . THR A 1 102 ? 4.711 18.578 14.141 1 98.62 102 THR A CA 1
ATOM 818 C C . THR A 1 102 ? 5.582 19.734 14.625 1 98.62 102 THR A C 1
ATOM 820 O O . THR A 1 102 ? 6.809 19.688 14.523 1 98.62 102 THR A O 1
ATOM 823 N N . LEU A 1 103 ? 4.93 20.766 15.117 1 98.12 103 LEU A N 1
ATOM 824 C CA . LEU A 1 103 ? 5.652 21.938 15.602 1 98.12 103 LEU A CA 1
ATOM 825 C C . LEU A 1 103 ? 6.629 21.547 16.719 1 98.12 103 LEU A C 1
ATOM 827 O O . LEU A 1 103 ? 7.773 22 16.719 1 98.12 103 LEU A O 1
ATOM 831 N N . GLU A 1 104 ? 6.227 20.688 17.578 1 97.75 104 GLU A N 1
ATOM 832 C CA . GLU A 1 104 ? 7.043 20.266 18.703 1 97.75 104 GLU A CA 1
ATOM 833 C C . GLU A 1 104 ? 8.172 19.344 18.266 1 97.75 104 GLU A C 1
ATOM 835 O O . GLU A 1 104 ? 9.336 19.562 18.609 1 97.75 104 GLU A O 1
ATOM 840 N N . LEU A 1 105 ? 7.855 18.344 17.5 1 97.81 105 LEU A N 1
ATOM 841 C CA . LEU A 1 105 ? 8.797 17.312 17.078 1 97.81 105 LEU A CA 1
ATOM 842 C C . LEU A 1 105 ? 9.961 17.922 16.297 1 97.81 105 LEU A C 1
ATOM 844 O O . LEU A 1 105 ? 11.102 17.469 16.438 1 97.81 105 LEU A O 1
ATOM 848 N N . PHE A 1 106 ? 9.586 18.891 15.516 1 98 106 PHE A N 1
ATOM 849 C CA . PHE A 1 106 ? 10.6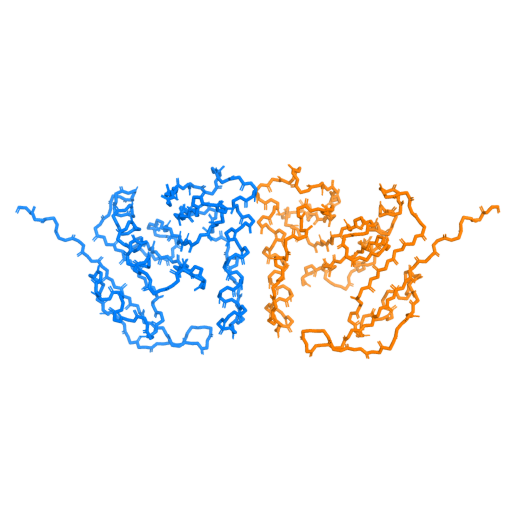02 19.375 14.586 1 98 106 PHE A CA 1
ATOM 850 C C . PHE A 1 106 ? 11.078 20.766 14.977 1 98 106 PHE A C 1
ATOM 852 O O . PHE A 1 106 ? 11.836 21.406 14.25 1 98 106 PHE A O 1
ATOM 859 N N . ASN A 1 107 ? 10.648 21.25 16.141 1 96.62 107 ASN A N 1
ATOM 860 C CA . ASN A 1 107 ? 11.047 22.547 16.672 1 96.62 107 ASN A CA 1
ATOM 861 C C . ASN A 1 107 ? 10.969 23.641 15.609 1 96.62 107 ASN A C 1
ATOM 863 O O . ASN A 1 107 ? 11.961 24.312 15.336 1 96.62 107 ASN A O 1
ATOM 867 N N . THR A 1 108 ? 9.797 23.734 15.008 1 97.19 108 THR A N 1
ATOM 868 C CA . THR A 1 108 ? 9.516 24.719 13.969 1 97.19 108 THR A CA 1
ATOM 869 C C . THR A 1 108 ? 8.234 25.484 14.281 1 97.19 108 THR A C 1
ATOM 871 O O . THR A 1 108 ? 7.527 25.172 15.242 1 97.19 108 THR A O 1
ATOM 874 N N . ASN A 1 109 ? 8.078 26.594 13.516 1 97.06 109 ASN A N 1
ATOM 875 C CA . ASN A 1 109 ? 6.859 27.375 13.703 1 97.06 109 ASN A CA 1
ATOM 876 C C . ASN A 1 109 ? 6.039 27.453 12.414 1 97.06 109 ASN A C 1
ATOM 878 O O . ASN A 1 109 ? 5.066 28.203 12.344 1 97.06 109 ASN A O 1
ATOM 882 N N . THR A 1 110 ? 6.52 26.625 11.438 1 97.81 110 THR A N 1
ATOM 883 C CA . THR A 1 110 ? 5.805 26.672 10.164 1 97.81 110 THR A CA 1
ATOM 884 C C . THR A 1 110 ? 5.531 25.266 9.656 1 97.81 110 THR A C 1
ATOM 886 O O . THR A 1 110 ? 6.34 24.359 9.867 1 97.81 110 THR A O 1
ATOM 889 N N . ILE A 1 111 ? 4.469 25.047 9.117 1 98.56 111 ILE A N 1
ATOM 890 C CA . ILE A 1 111 ? 4.059 23.812 8.461 1 98.56 111 ILE A CA 1
ATOM 891 C C . ILE A 1 111 ? 3.48 24.125 7.086 1 98.56 111 ILE A C 1
ATOM 893 O O . ILE A 1 111 ? 2.594 24.984 6.957 1 98.56 111 ILE A O 1
ATOM 897 N N . LYS A 1 112 ? 3.992 23.484 6.031 1 98.44 112 LYS A N 1
ATOM 898 C CA . LYS A 1 112 ? 3.455 23.641 4.684 1 98.44 112 LYS A CA 1
ATOM 899 C C . LYS A 1 112 ? 2.682 22.391 4.266 1 98.44 112 LYS A C 1
ATOM 901 O O . LYS A 1 112 ? 3.098 21.266 4.559 1 98.44 112 LYS A O 1
ATOM 906 N N . ILE A 1 113 ? 1.532 22.594 3.619 1 97.94 113 ILE A N 1
ATOM 907 C CA . ILE A 1 113 ? 0.763 21.469 3.115 1 97.94 113 ILE A CA 1
ATOM 908 C C . ILE A 1 113 ? 0.351 21.719 1.668 1 97.94 113 ILE A C 1
ATOM 910 O O . ILE A 1 113 ? 0.293 22.875 1.229 1 97.94 113 ILE A O 1
ATOM 914 N N . MET A 1 114 ? 0.19 20.672 0.934 1 95.62 114 MET A N 1
ATOM 915 C CA . MET A 1 114 ? -0.46 20.672 -0.374 1 95.62 114 MET A CA 1
ATOM 916 C C . MET A 1 114 ? -1.899 20.188 -0.268 1 95.62 114 MET A C 1
ATOM 918 O O . MET A 1 114 ? -2.143 18.969 -0.193 1 95.62 114 MET A O 1
ATOM 922 N N . ALA A 1 115 ? -2.77 21.094 -0.308 1 93.38 115 ALA A N 1
ATOM 923 C CA . ALA A 1 115 ? -4.176 20.797 -0.063 1 93.38 115 ALA A CA 1
ATOM 924 C C . ALA A 1 115 ? -4.941 20.641 -1.375 1 93.38 115 ALA A C 1
ATOM 926 O O . ALA A 1 115 ? -4.715 21.406 -2.322 1 93.38 115 ALA A O 1
ATOM 927 N N . GLN A 1 116 ? -5.785 19.578 -1.384 1 88.81 116 GLN A N 1
ATOM 928 C CA . GLN A 1 116 ? -6.781 19.578 -2.451 1 88.81 116 GLN A CA 1
ATOM 929 C C . GLN A 1 116 ? -7.723 20.766 -2.318 1 88.81 116 GLN A C 1
ATOM 931 O O . GLN A 1 116 ? -8.133 21.125 -1.211 1 88.81 116 GLN A O 1
ATOM 936 N N . GLU A 1 117 ? -8.125 21.297 -3.352 1 89.81 117 GLU A N 1
ATOM 937 C CA . GLU A 1 117 ? -8.859 22.562 -3.385 1 89.81 117 GLU A CA 1
ATOM 938 C C . GLU A 1 117 ? -10.133 22.484 -2.555 1 89.81 117 GLU A C 1
ATOM 940 O O . GLU A 1 117 ? -10.5 23.453 -1.874 1 89.81 117 GLU A O 1
ATOM 945 N N . TYR A 1 118 ? -10.797 21.391 -2.662 1 88.75 118 TYR A N 1
ATOM 946 C CA . TYR A 1 118 ? -12.086 21.312 -1.977 1 88.75 118 TYR A CA 1
ATOM 947 C C . TYR A 1 118 ? -11.891 21.25 -0.466 1 88.75 118 TYR A C 1
ATOM 949 O O . TYR A 1 118 ? -12.836 21.469 0.297 1 88.75 118 TYR A O 1
ATOM 957 N N . LEU A 1 119 ? -10.664 21.062 0.011 1 91.88 119 LEU A N 1
ATOM 958 C CA . LEU A 1 119 ? -10.383 20.953 1.438 1 91.88 119 LEU A CA 1
ATOM 959 C C . LEU A 1 119 ? -9.789 22.25 1.983 1 91.88 119 LEU A C 1
ATOM 961 O O . LEU A 1 119 ? -9.406 22.312 3.152 1 91.88 119 LEU A O 1
ATOM 965 N N . VAL A 1 120 ? -9.734 23.281 1.241 1 94.5 120 VAL A N 1
ATOM 966 C CA . VAL A 1 120 ? -9.102 24.547 1.603 1 94.5 120 VAL A CA 1
ATOM 967 C C . VAL A 1 120 ? -9.742 25.094 2.871 1 94.5 120 VAL A C 1
ATOM 969 O O . VAL A 1 120 ? -9.047 25.5 3.803 1 94.5 120 VAL A O 1
ATOM 972 N N . SER A 1 121 ? -11.039 25.094 2.906 1 95.88 121 SER A N 1
ATOM 973 C CA . SER A 1 121 ? -11.75 25.625 4.062 1 95.88 121 SER A CA 1
ATOM 974 C C . SER A 1 121 ? -11.406 24.859 5.332 1 95.88 121 SER A C 1
ATOM 976 O O . SER A 1 121 ? -11.297 25.438 6.41 1 95.88 121 SER A O 1
ATOM 978 N N . PHE A 1 122 ? -11.289 23.578 5.219 1 96.62 122 PHE A N 1
ATOM 979 C CA . PHE A 1 122 ? -10.914 22.719 6.336 1 96.62 122 PHE A CA 1
ATOM 980 C C . PHE A 1 122 ? -9.555 23.125 6.902 1 96.62 122 PHE A C 1
ATOM 982 O O . PHE A 1 122 ? -9.43 23.359 8.109 1 96.62 122 PHE A O 1
ATOM 989 N N . TYR A 1 123 ? -8.609 23.312 6.078 1 97.75 123 TYR A N 1
ATOM 990 C CA . TYR A 1 123 ? -7.258 23.625 6.523 1 97.75 123 TYR A CA 1
ATOM 991 C C . TYR A 1 123 ? -7.16 25.062 7.02 1 97.75 123 TYR A C 1
ATOM 993 O O . TYR A 1 123 ? -6.398 25.359 7.941 1 97.75 123 TYR A O 1
ATOM 1001 N N . GLN A 1 124 ? -7.949 25.938 6.395 1 97.62 124 GLN A N 1
ATOM 1002 C CA . GLN A 1 124 ? -8.008 27.312 6.871 1 97.62 124 GLN A CA 1
ATOM 1003 C C . GLN A 1 124 ? -8.539 27.375 8.305 1 97.62 124 GLN A C 1
ATOM 1005 O O . GLN A 1 124 ? -8.086 28.188 9.109 1 97.62 124 GLN A O 1
ATOM 1010 N N . SER A 1 125 ? -9.445 26.547 8.602 1 97.5 125 SER A N 1
ATOM 1011 C CA . SER A 1 125 ? -10.023 26.516 9.938 1 97.5 125 SER A CA 1
ATOM 1012 C C . SER A 1 125 ? -8.992 26.078 10.977 1 97.5 125 SER A C 1
ATOM 1014 O O . SER A 1 125 ? -9.188 26.281 12.18 1 97.5 125 SER A O 1
ATOM 1016 N N . HIS A 1 126 ? -7.91 25.578 10.539 1 97.56 126 HIS A N 1
ATOM 1017 C CA . HIS A 1 126 ? -6.848 25.156 11.438 1 97.56 126 HIS A CA 1
ATOM 1018 C C . HIS A 1 126 ? -5.645 26.094 11.352 1 97.56 126 HIS A C 1
ATOM 1020 O O . HIS A 1 126 ? -4.566 25.766 11.852 1 97.56 126 HIS A O 1
ATOM 1026 N N . GLY A 1 127 ? -5.766 27.172 10.672 1 97.44 127 GLY A N 1
ATOM 1027 C CA . GLY A 1 127 ? -4.758 28.219 10.727 1 97.44 127 GLY A CA 1
ATOM 1028 C C . GLY A 1 127 ? -3.879 28.266 9.484 1 97.44 127 GLY A C 1
ATOM 1029 O O . GLY A 1 127 ? -2.953 29.062 9.406 1 97.44 127 GLY A O 1
ATOM 1030 N N . PHE A 1 128 ? -4.238 27.422 8.461 1 98.19 128 PHE A N 1
ATOM 1031 C CA . PHE A 1 128 ? -3.469 27.453 7.223 1 98.19 128 PHE A CA 1
ATOM 1032 C C . PHE A 1 128 ? -3.961 28.562 6.309 1 98.19 128 PHE A C 1
ATOM 1034 O O . PHE A 1 128 ? -5.164 28.828 6.227 1 98.19 128 PHE A O 1
ATOM 1041 N N . ALA A 1 129 ? -3.002 29.172 5.637 1 97.75 129 ALA A N 1
ATOM 1042 C CA . ALA A 1 129 ? -3.305 30.219 4.66 1 97.75 129 ALA A CA 1
ATOM 1043 C C . ALA A 1 129 ? -2.824 29.828 3.268 1 97.75 129 ALA A C 1
ATOM 1045 O O . ALA A 1 129 ? -1.772 29.188 3.121 1 97.75 129 ALA A O 1
ATOM 1046 N N . ILE A 1 130 ? -3.514 30.25 2.217 1 96.81 130 ILE A N 1
ATOM 1047 C CA . ILE A 1 130 ? -3.182 29.969 0.823 1 96.81 130 ILE A CA 1
ATOM 1048 C C . ILE A 1 130 ? -1.908 30.719 0.437 1 96.81 130 ILE A C 1
ATOM 1050 O O . ILE A 1 130 ? -1.758 31.906 0.754 1 96.81 130 ILE A O 1
ATOM 1054 N N . THR A 1 131 ? -1.068 30 -0.257 1 96.62 131 THR A N 1
ATOM 1055 C CA . THR A 1 131 ? 0.178 30.656 -0.638 1 96.62 131 THR A CA 1
ATOM 1056 C C . THR A 1 131 ? 0.469 30.453 -2.121 1 96.62 131 THR A C 1
ATOM 1058 O O . THR A 1 131 ? 1.55 30.797 -2.602 1 96.62 131 THR A O 1
ATOM 1061 N N . SER A 1 132 ? -0.365 29.844 -2.799 1 94 132 SER A N 1
ATOM 1062 C CA . SER A 1 132 ? -0.142 29.609 -4.219 1 94 132 SER A CA 1
ATOM 1063 C C . SER A 1 132 ? -1.443 29.703 -5.008 1 94 132 SER A C 1
ATOM 1065 O O . SER A 1 132 ? -2.527 29.75 -4.426 1 94 132 SER A O 1
ATOM 1067 N N . GLU A 1 133 ? -1.264 29.812 -6.336 1 93.06 133 GLU A N 1
ATOM 1068 C CA . GLU A 1 133 ? -2.41 29.594 -7.211 1 93.06 133 GLU A CA 1
ATOM 1069 C C . GLU A 1 133 ? -2.738 28.109 -7.316 1 93.06 133 GLU A C 1
ATOM 1071 O O . GLU A 1 133 ? -1.952 27.25 -6.887 1 93.06 133 GLU A O 1
ATOM 1076 N N . SER A 1 134 ? -3.943 27.891 -7.852 1 93.44 134 SER A N 1
ATOM 1077 C CA . SER A 1 134 ? -4.352 26.516 -8.078 1 93.44 134 SER A CA 1
ATOM 1078 C C . SER A 1 134 ? -3.527 25.859 -9.188 1 93.44 134 SER A C 1
ATOM 1080 O O . SER A 1 134 ? -3.168 26.531 -10.164 1 93.44 134 SER A O 1
ATOM 1082 N N . TYR A 1 135 ? -3.076 24.641 -8.961 1 93.44 135 TYR A N 1
ATOM 1083 C CA . TYR A 1 135 ? -2.346 23.859 -9.961 1 93.44 135 TYR A CA 1
ATOM 1084 C C . TYR A 1 135 ? -2.793 22.406 -9.953 1 93.44 135 TYR A C 1
ATOM 1086 O O . TYR A 1 135 ? -3.391 21.938 -8.977 1 93.44 135 TYR A O 1
ATOM 1094 N N . LEU A 1 136 ? -2.496 21.672 -11.047 1 87.88 136 LEU A N 1
ATOM 1095 C CA . LEU A 1 136 ? -2.904 20.266 -11.141 1 87.88 136 LEU A CA 1
ATOM 1096 C C . LEU A 1 136 ? -1.824 19.359 -10.578 1 87.88 136 LEU A C 1
ATOM 1098 O O . LEU A 1 136 ? -0.647 19.5 -10.914 1 87.88 136 LEU A O 1
ATOM 1102 N N . GLU A 1 137 ? -2.188 18.594 -9.625 1 84.75 137 GLU A N 1
ATOM 1103 C CA . GLU A 1 137 ? -1.403 17.469 -9.117 1 84.75 137 GLU A CA 1
ATOM 1104 C C . GLU A 1 137 ? -2.154 16.141 -9.289 1 84.75 137 GLU A C 1
ATOM 1106 O O . GLU A 1 137 ? -3.248 15.977 -8.75 1 84.75 137 GLU A O 1
ATOM 1111 N N . ASP A 1 138 ? -1.548 15.141 -10 1 84.06 138 ASP A N 1
ATOM 1112 C CA . ASP A 1 138 ? -2.227 13.883 -10.312 1 84.06 138 ASP A CA 1
ATOM 1113 C C . ASP A 1 138 ? -3.617 14.141 -10.891 1 84.06 138 ASP A C 1
ATOM 1115 O O . ASP A 1 138 ? -4.586 13.477 -10.516 1 84.06 138 ASP A O 1
ATOM 1119 N N . ASN A 1 139 ? -3.791 15.18 -11.68 1 84.88 139 ASN A N 1
ATOM 1120 C CA . ASN A 1 139 ? -4.973 15.562 -12.445 1 84.88 139 ASN A CA 1
ATOM 1121 C C . ASN A 1 139 ? -6.082 16.094 -11.539 1 84.88 139 ASN A C 1
ATOM 1123 O O . ASN A 1 139 ? -7.258 16.047 -11.906 1 84.88 139 ASN A O 1
ATOM 1127 N N . ILE A 1 140 ? -5.648 16.422 -10.367 1 87.38 140 ILE A N 1
ATOM 1128 C CA . ILE A 1 140 ? -6.586 17.031 -9.422 1 87.38 140 ILE A CA 1
ATOM 1129 C C . ILE A 1 140 ? -6.062 18.391 -8.984 1 87.38 140 ILE A C 1
ATOM 1131 O O . ILE A 1 140 ? -4.863 18.562 -8.766 1 87.38 140 ILE A O 1
ATOM 1135 N N . PRO A 1 141 ? -6.902 19.375 -8.836 1 91.94 141 PRO A N 1
ATOM 1136 C CA . PRO A 1 141 ? -6.461 20.703 -8.406 1 91.94 141 PRO A CA 1
ATOM 1137 C C . PRO A 1 141 ? -5.938 20.719 -6.973 1 91.94 141 PRO A C 1
ATOM 1139 O O . PRO A 1 141 ? -6.57 20.172 -6.074 1 91.94 141 PRO A O 1
ATOM 1142 N N . HIS A 1 142 ? -4.762 21.297 -6.793 1 94.44 142 HIS A N 1
ATOM 1143 C CA . HIS A 1 142 ? -4.137 21.469 -5.484 1 94.44 142 HIS A CA 1
ATOM 1144 C C . HIS A 1 142 ? -3.711 22.906 -5.25 1 94.44 142 HIS A C 1
ATOM 1146 O O . HIS A 1 142 ? -3.676 23.703 -6.191 1 94.44 142 HIS A O 1
ATOM 1152 N N . ILE A 1 143 ? -3.539 23.297 -4.027 1 95.62 143 ILE A N 1
ATOM 1153 C CA . ILE A 1 143 ? -3.09 24.625 -3.598 1 95.62 143 ILE A CA 1
ATOM 1154 C C . ILE A 1 143 ? -2.121 24.484 -2.426 1 95.62 143 ILE A C 1
ATOM 1156 O O . ILE A 1 143 ? -2.344 23.672 -1.523 1 95.62 143 ILE A O 1
ATOM 1160 N N . ASP A 1 144 ? -1.099 25.219 -2.482 1 96.75 144 ASP A N 1
ATOM 1161 C CA . ASP A 1 144 ? -0.179 25.234 -1.35 1 96.75 144 ASP A CA 1
ATOM 1162 C C . ASP A 1 144 ? -0.713 26.109 -0.22 1 96.75 144 ASP A C 1
ATOM 1164 O O . ASP A 1 144 ? -1.272 27.172 -0.47 1 96.75 144 ASP A O 1
ATOM 1168 N N . MET A 1 145 ? -0.585 25.641 1.003 1 98.06 145 MET A N 1
ATOM 1169 C CA . MET A 1 145 ? -0.979 26.391 2.184 1 98.06 145 MET A CA 1
ATOM 1170 C C . MET A 1 145 ? 0.11 26.344 3.25 1 98.06 145 MET A C 1
ATOM 1172 O O . MET A 1 145 ? 0.894 25.406 3.301 1 98.06 145 MET A O 1
ATOM 1176 N N . LEU A 1 146 ? 0.142 27.375 4 1 98.25 146 LEU A N 1
ATOM 1177 C CA . LEU A 1 146 ? 1.182 27.531 5.012 1 98.25 146 LEU A CA 1
ATOM 1178 C C . LEU A 1 146 ? 0.58 27.922 6.352 1 98.25 146 LEU A C 1
ATOM 1180 O O . LEU A 1 146 ? -0.298 28.797 6.41 1 98.25 146 LEU A O 1
ATOM 1184 N N . LEU A 1 147 ? 0.96 27.234 7.414 1 98.25 147 LEU A N 1
ATOM 1185 C CA . LEU A 1 147 ? 0.667 27.609 8.789 1 98.25 147 LEU A CA 1
ATOM 1186 C C . LEU A 1 147 ? 1.905 28.188 9.469 1 98.25 147 LEU A C 1
ATOM 1188 O O . LEU A 1 147 ? 2.982 27.594 9.414 1 98.25 147 LEU A O 1
ATOM 1192 N N . THR A 1 148 ? 1.809 29.344 9.984 1 96.44 148 THR A N 1
ATOM 1193 C CA . THR A 1 148 ? 2.861 29.984 10.773 1 96.44 148 THR A CA 1
ATOM 1194 C C . THR A 1 148 ? 2.385 30.25 12.195 1 96.44 148 THR A C 1
ATOM 1196 O O . THR A 1 148 ? 1.4 30.969 12.398 1 96.44 148 THR A O 1
ATOM 1199 N N . GLN A 1 149 ? 2.982 29.562 13.117 1 89.25 149 GLN A N 1
ATOM 1200 C CA . GLN A 1 149 ? 2.646 29.797 14.516 1 89.25 149 GLN A CA 1
ATOM 1201 C C . GLN A 1 149 ? 3.484 30.938 15.094 1 89.25 149 GLN A C 1
ATOM 1203 O O . GLN A 1 149 ? 4.715 30.906 15.031 1 89.25 149 GLN A O 1
ATOM 1208 N N . TYR A 1 150 ? 2.828 32.125 15.555 1 79.5 150 TYR A N 1
ATOM 1209 C CA . TYR A 1 150 ? 3.516 33.281 16.125 1 79.5 150 TYR A CA 1
ATOM 1210 C C . TYR A 1 150 ? 3.623 33.156 17.641 1 79.5 150 TYR A C 1
ATOM 1212 O O . TYR A 1 150 ? 2.705 32.656 18.297 1 79.5 150 TYR A O 1
ATOM 1220 N N . ASN A 1 151 ? 4.875 32.75 18.234 1 60.06 151 ASN A N 1
ATOM 1221 C CA . ASN A 1 151 ? 5.094 32.75 19.672 1 60.06 151 ASN A CA 1
ATOM 1222 C C . ASN A 1 151 ? 4.613 34.062 20.297 1 60.06 151 ASN A C 1
ATOM 1224 O O . ASN A 1 151 ? 4.871 35.156 19.766 1 60.06 151 ASN A O 1
ATOM 1228 N N . GLU A 1 152 ? 3.371 34.094 20.859 1 50.81 152 GLU A N 1
ATOM 1229 C CA . GLU A 1 152 ? 3.098 35.25 21.688 1 50.81 152 GLU A CA 1
ATOM 1230 C C . GLU A 1 152 ? 4.246 35.5 22.672 1 50.81 152 GLU A C 1
ATOM 1232 O O . GLU A 1 152 ? 4.613 34.625 23.453 1 50.81 152 GLU A O 1
ATOM 1237 N N . GLY A 1 153 ? 5.188 36.219 22.25 1 36.94 153 GLY A N 1
ATOM 1238 C CA . GLY A 1 153 ? 5.973 36.844 23.297 1 36.94 153 GLY A CA 1
ATOM 1239 C C . GLY A 1 153 ? 5.121 37.594 24.297 1 36.94 153 GLY A C 1
ATOM 1240 O O . GLY A 1 153 ? 4.016 38.031 23.984 1 36.94 153 GLY A O 1
ATOM 1241 N N . MET B 1 1 ? 21.328 -12.07 -8.344 1 90.94 1 MET B N 1
ATOM 1242 C CA . MET B 1 1 ? 19.969 -12.016 -7.816 1 90.94 1 MET B CA 1
ATOM 1243 C C . MET B 1 1 ? 19.766 -13.047 -6.719 1 90.94 1 MET B C 1
ATOM 1245 O O . MET B 1 1 ? 20.266 -14.18 -6.824 1 90.94 1 MET B O 1
ATOM 1249 N N . THR B 1 2 ? 19.125 -12.656 -5.613 1 95.44 2 THR B N 1
ATOM 1250 C CA . THR B 1 2 ? 18.828 -13.547 -4.5 1 95.44 2 THR B CA 1
ATOM 1251 C C . THR B 1 2 ? 17.328 -13.727 -4.328 1 95.44 2 THR B C 1
ATOM 1253 O O . THR B 1 2 ? 16.578 -12.742 -4.312 1 95.44 2 THR B O 1
ATOM 1256 N N . TRP B 1 3 ? 16.938 -15.023 -4.238 1 97.88 3 TRP B N 1
ATOM 1257 C CA . TRP B 1 3 ? 15.531 -15.344 -4.008 1 97.88 3 TRP B CA 1
ATOM 1258 C C . TRP B 1 3 ? 15.25 -15.539 -2.521 1 97.88 3 TRP B C 1
ATOM 1260 O O . TRP B 1 3 ? 16.031 -16.188 -1.82 1 97.88 3 TRP B O 1
ATOM 1270 N N . ILE B 1 4 ? 14.211 -14.961 -2.072 1 98.56 4 ILE B N 1
ATOM 1271 C CA . ILE B 1 4 ? 13.852 -15.023 -0.66 1 98.56 4 ILE B CA 1
ATOM 1272 C C . ILE B 1 4 ? 12.391 -15.438 -0.515 1 98.56 4 ILE B C 1
ATOM 1274 O O . ILE B 1 4 ? 11.523 -14.945 -1.249 1 98.56 4 ILE B O 1
ATOM 1278 N N . LEU B 1 5 ? 12.062 -16.375 0.269 1 98.81 5 LEU B N 1
ATOM 1279 C CA . LEU B 1 5 ? 10.719 -16.797 0.654 1 98.81 5 LEU B CA 1
ATOM 1280 C C . LEU B 1 5 ? 10.477 -16.547 2.141 1 98.81 5 LEU B C 1
ATOM 1282 O O . LEU B 1 5 ? 11.234 -17.031 2.982 1 98.81 5 LEU B O 1
ATOM 1286 N N . LYS B 1 6 ? 9.438 -15.773 2.457 1 98.81 6 LYS B N 1
ATOM 1287 C CA . LYS B 1 6 ? 9.141 -15.461 3.85 1 98.81 6 LYS B CA 1
ATOM 1288 C C . LYS B 1 6 ? 7.633 -15.453 4.102 1 98.81 6 LYS B C 1
ATOM 1290 O O . LYS B 1 6 ? 6.859 -15.031 3.238 1 98.81 6 LYS B O 1
ATOM 1295 N N . SER B 1 7 ? 7.281 -15.914 5.254 1 98.56 7 SER B N 1
ATOM 1296 C CA . SER B 1 7 ? 5.938 -15.594 5.727 1 98.56 7 SER B CA 1
ATOM 1297 C C . SER B 1 7 ? 5.816 -14.117 6.086 1 98.56 7 SER B C 1
ATOM 1299 O O . SER B 1 7 ? 6.816 -13.406 6.141 1 98.56 7 SER B O 1
ATOM 1301 N N . PHE B 1 8 ? 4.551 -13.633 6.281 1 98.62 8 PHE B N 1
ATOM 1302 C CA . PHE B 1 8 ? 4.324 -12.227 6.582 1 98.62 8 PHE B CA 1
ATOM 1303 C C . PHE B 1 8 ? 5.113 -11.805 7.816 1 98.62 8 PHE B C 1
ATOM 1305 O O . PHE B 1 8 ? 5.789 -10.773 7.805 1 98.62 8 PHE B O 1
ATOM 1312 N N . SER B 1 9 ? 5.086 -12.609 8.875 1 98.19 9 SER B N 1
ATOM 1313 C CA . SER B 1 9 ? 5.68 -12.242 10.156 1 98.19 9 SER B CA 1
ATOM 1314 C C . SER B 1 9 ? 7.203 -12.234 10.078 1 98.19 9 SER B C 1
ATOM 1316 O O . SER B 1 9 ? 7.875 -11.703 10.969 1 98.19 9 SER B O 1
ATOM 1318 N N . GLU B 1 10 ? 7.742 -12.859 9.039 1 98.56 10 GLU B N 1
ATOM 1319 C CA . GLU B 1 10 ? 9.195 -12.93 8.867 1 98.56 10 GLU B CA 1
ATOM 1320 C C . GLU B 1 10 ? 9.711 -11.734 8.078 1 98.56 10 GLU B C 1
ATOM 1322 O O . GLU B 1 10 ? 10.914 -11.492 8.031 1 98.56 10 GLU B O 1
ATOM 1327 N N . LEU B 1 11 ? 8.82 -10.992 7.449 1 98.69 11 LEU B N 1
ATOM 1328 C CA . LEU B 1 11 ? 9.234 -9.82 6.68 1 98.69 11 LEU B CA 1
ATOM 1329 C C . LEU B 1 11 ? 9.773 -8.727 7.598 1 98.69 11 LEU B C 1
ATOM 1331 O O . LEU B 1 11 ? 9.297 -8.57 8.727 1 98.69 11 LEU B O 1
ATOM 1335 N N . THR B 1 12 ? 10.75 -8.047 7.164 1 98 12 THR B N 1
ATOM 1336 C CA . THR B 1 12 ? 11.109 -6.785 7.809 1 98 12 THR B CA 1
ATOM 1337 C C . THR B 1 12 ? 10.18 -5.664 7.363 1 98 12 THR B C 1
ATOM 1339 O O . THR B 1 12 ? 9.484 -5.793 6.355 1 98 12 THR B O 1
ATOM 1342 N N . LEU B 1 13 ? 10.156 -4.578 8.055 1 98.38 13 LEU B N 1
ATOM 1343 C CA . LEU B 1 13 ? 9.383 -3.408 7.668 1 98.38 13 LEU B CA 1
ATOM 1344 C C . LEU B 1 13 ? 9.773 -2.934 6.273 1 98.38 13 LEU B C 1
ATOM 1346 O O . LEU B 1 13 ? 8.906 -2.637 5.445 1 98.38 13 LEU B O 1
ATOM 1350 N N . ASP B 1 14 ? 11.055 -2.91 6.027 1 97.94 14 ASP B N 1
ATOM 1351 C CA . ASP B 1 14 ? 11.547 -2.449 4.734 1 97.94 14 ASP B CA 1
ATOM 1352 C C . ASP B 1 14 ? 11.102 -3.377 3.611 1 97.94 14 ASP B C 1
ATOM 1354 O O . ASP B 1 14 ? 10.727 -2.916 2.529 1 97.94 14 ASP B O 1
ATOM 1358 N N . GLU B 1 15 ? 11.148 -4.66 3.865 1 98.19 15 GLU B N 1
ATOM 1359 C CA . GLU B 1 15 ? 10.727 -5.617 2.852 1 98.19 15 GLU B CA 1
ATOM 1360 C C . GLU B 1 15 ? 9.234 -5.473 2.545 1 98.19 15 GLU B C 1
ATOM 1362 O O . GLU B 1 15 ? 8.836 -5.434 1.378 1 98.19 15 GLU B O 1
ATOM 1367 N N . LEU B 1 16 ? 8.445 -5.383 3.576 1 98.69 16 LEU B N 1
ATOM 1368 C CA . LEU B 1 16 ? 7.012 -5.195 3.371 1 98.69 16 LEU B CA 1
ATOM 1369 C C . LEU B 1 16 ? 6.734 -3.906 2.605 1 98.69 16 LEU B C 1
ATOM 1371 O O . LEU B 1 16 ? 5.961 -3.902 1.648 1 98.69 16 LEU B O 1
ATOM 1375 N N . TYR B 1 17 ? 7.355 -2.838 3.045 1 98.69 17 TYR B N 1
ATOM 1376 C CA . TYR B 1 17 ? 7.18 -1.538 2.408 1 98.69 17 TYR B CA 1
ATOM 1377 C C . TYR B 1 17 ? 7.566 -1.595 0.935 1 98.69 17 TYR B C 1
ATOM 1379 O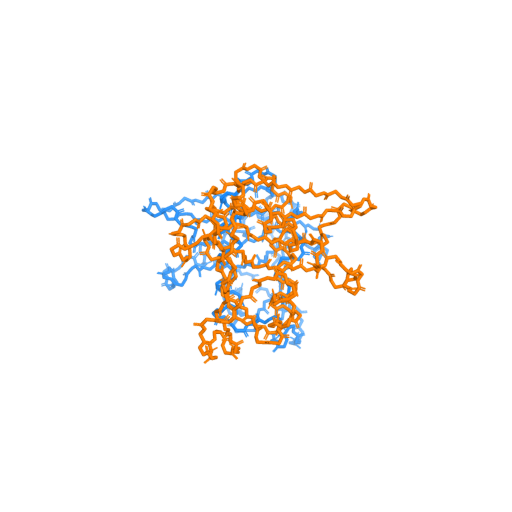 O . TYR B 1 17 ? 6.844 -1.088 0.076 1 98.69 17 TYR B O 1
ATOM 1387 N N . ASP B 1 18 ? 8.656 -2.211 0.609 1 98.25 18 ASP B N 1
ATOM 1388 C CA . ASP B 1 18 ? 9.172 -2.266 -0.754 1 98.25 18 ASP B CA 1
ATOM 1389 C C . ASP B 1 18 ? 8.305 -3.156 -1.639 1 98.25 18 ASP B C 1
ATOM 1391 O O . ASP B 1 18 ? 8.133 -2.879 -2.826 1 98.25 18 ASP B O 1
ATOM 1395 N N . ILE B 1 19 ? 7.809 -4.234 -1.086 1 98.69 19 ILE B N 1
ATOM 1396 C CA . ILE B 1 19 ? 6.898 -5.117 -1.812 1 98.69 19 ILE B CA 1
ATOM 1397 C C . ILE B 1 19 ? 5.637 -4.352 -2.197 1 98.69 19 ILE B C 1
ATOM 1399 O O . ILE B 1 19 ? 5.23 -4.355 -3.361 1 98.69 19 ILE B O 1
ATOM 1403 N N . ILE B 1 20 ? 5.047 -3.635 -1.241 1 98.75 20 ILE B N 1
ATOM 1404 C CA . ILE B 1 20 ? 3.797 -2.92 -1.487 1 98.75 20 ILE B CA 1
ATOM 1405 C C . ILE B 1 20 ? 4.047 -1.754 -2.439 1 98.75 20 ILE B C 1
ATOM 1407 O O . ILE B 1 20 ? 3.207 -1.444 -3.287 1 98.75 20 ILE B O 1
ATOM 1411 N N . ALA B 1 21 ? 5.238 -1.126 -2.312 1 98.44 21 ALA B N 1
ATOM 1412 C CA . ALA B 1 21 ? 5.609 -0.05 -3.229 1 98.44 21 ALA B CA 1
ATOM 1413 C C . ALA B 1 21 ? 5.672 -0.552 -4.668 1 98.44 21 ALA B C 1
ATOM 1415 O O . ALA B 1 21 ? 5.176 0.108 -5.586 1 98.44 21 ALA B O 1
ATOM 1416 N N . LEU B 1 22 ? 6.273 -1.682 -4.887 1 98.38 22 LEU B N 1
ATOM 1417 C CA . LEU B 1 22 ? 6.383 -2.271 -6.215 1 98.38 22 LEU B CA 1
ATOM 1418 C C . LEU B 1 22 ? 5.008 -2.65 -6.758 1 98.38 22 LEU B C 1
ATOM 1420 O O . LEU B 1 22 ? 4.723 -2.443 -7.938 1 98.38 22 LEU B O 1
ATOM 1424 N N . ARG B 1 23 ? 4.156 -3.242 -5.922 1 98.44 23 ARG B N 1
ATOM 1425 C CA . ARG B 1 23 ? 2.799 -3.582 -6.332 1 98.44 23 ARG B CA 1
ATOM 1426 C C . ARG B 1 23 ? 2.021 -2.336 -6.742 1 98.44 23 ARG B C 1
ATOM 1428 O O . ARG B 1 23 ? 1.34 -2.332 -7.77 1 98.44 23 ARG B O 1
ATOM 1435 N N . ASN B 1 24 ? 2.123 -1.285 -5.91 1 98.31 24 ASN B N 1
ATOM 1436 C CA . ASN B 1 24 ? 1.471 -0.03 -6.266 1 98.31 24 ASN B CA 1
ATOM 1437 C C . ASN B 1 24 ? 1.961 0.497 -7.609 1 98.31 24 ASN B C 1
ATOM 1439 O O . ASN B 1 24 ? 1.162 0.939 -8.438 1 98.31 24 ASN B O 1
ATOM 1443 N N . GLU B 1 25 ? 3.186 0.49 -7.816 1 97.88 25 GLU B N 1
ATOM 1444 C CA . GLU B 1 25 ? 3.812 0.983 -9.039 1 97.88 25 GLU B CA 1
ATOM 1445 C C . GLU B 1 25 ? 3.297 0.235 -10.266 1 97.88 25 GLU B C 1
ATOM 1447 O O . GLU B 1 25 ? 2.955 0.851 -11.273 1 97.88 25 GLU B O 1
ATOM 1452 N N . VAL B 1 26 ? 3.191 -1.045 -10.172 1 96.88 26 VAL B N 1
ATOM 1453 C CA . VAL B 1 26 ? 2.904 -1.865 -11.344 1 96.88 26 VAL B CA 1
ATOM 1454 C C . VAL B 1 26 ? 1.395 -2.039 -11.5 1 96.88 26 VAL B C 1
ATOM 1456 O O . VAL B 1 26 ? 0.824 -1.701 -12.539 1 96.88 26 VAL B O 1
ATOM 1459 N N . PHE B 1 27 ? 0.713 -2.51 -10.414 1 95.19 27 PHE B N 1
ATOM 1460 C CA . PHE B 1 27 ? -0.691 -2.889 -10.523 1 95.19 27 PHE B CA 1
ATOM 1461 C C . PHE B 1 27 ? -1.581 -1.654 -10.594 1 95.19 27 PHE B C 1
ATOM 1463 O O . PHE B 1 27 ? -2.607 -1.661 -11.273 1 95.19 27 PHE B O 1
ATOM 1470 N N . ILE B 1 28 ? -1.208 -0.599 -9.891 1 96 28 ILE B N 1
ATOM 1471 C CA . ILE B 1 28 ? -2.055 0.588 -9.828 1 96 28 ILE B CA 1
ATOM 1472 C C . ILE B 1 28 ? -1.596 1.601 -10.875 1 96 28 ILE B C 1
ATOM 1474 O O . ILE B 1 28 ? -2.342 1.927 -11.805 1 96 28 ILE B O 1
ATOM 1478 N N . CYS B 1 29 ? -0.366 1.996 -10.844 1 96.25 29 CYS B N 1
ATOM 1479 C CA . CYS B 1 29 ? 0.109 3.117 -11.641 1 96.25 29 CYS B CA 1
ATOM 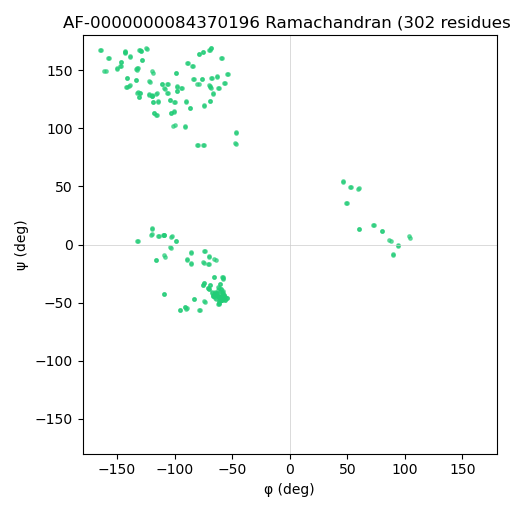1480 C C . CYS B 1 29 ? 0.34 2.691 -13.086 1 96.25 29 CYS B C 1
ATOM 1482 O O . CYS B 1 29 ? -0.227 3.279 -14.016 1 96.25 29 CYS B O 1
ATOM 1484 N N . GLU B 1 30 ? 1.151 1.705 -13.273 1 95.75 30 GLU B N 1
ATOM 1485 C CA . GLU B 1 30 ? 1.486 1.271 -14.633 1 95.75 30 GLU B CA 1
ATOM 1486 C C . GLU B 1 30 ? 0.263 0.707 -15.344 1 95.75 30 GLU B C 1
ATOM 1488 O O . GLU B 1 30 ? 0.009 1.038 -16.5 1 95.75 30 GLU B O 1
ATOM 1493 N N . GLN B 1 31 ? -0.546 -0.112 -14.711 1 91.62 31 GLN B N 1
ATOM 1494 C CA . GLN B 1 31 ? -1.679 -0.796 -15.328 1 91.62 31 GLN B CA 1
ATOM 1495 C C . GLN B 1 31 ? -2.926 0.082 -15.305 1 91.62 31 GLN B C 1
ATOM 1497 O O . GLN B 1 31 ? -3.936 -0.251 -15.938 1 91.62 31 GLN B O 1
ATOM 1502 N N . GLN B 1 32 ? -2.828 1.242 -14.617 1 92.69 32 GLN B N 1
ATOM 1503 C CA . GLN B 1 32 ? -3.943 2.182 -14.531 1 92.69 32 GLN B CA 1
ATOM 1504 C C . GLN B 1 32 ? -5.211 1.484 -14.047 1 92.69 32 GLN B C 1
ATOM 1506 O O . GLN B 1 32 ? -6.27 1.603 -14.672 1 92.69 32 GLN B O 1
ATOM 1511 N N . CYS B 1 33 ? -5.102 0.759 -12.984 1 92.81 33 CYS B N 1
ATOM 1512 C CA . CYS B 1 33 ? -6.199 -0.019 -12.422 1 92.81 33 CYS B CA 1
ATOM 1513 C C . CYS B 1 33 ? -6.469 0.381 -10.977 1 92.81 33 CYS B C 1
ATOM 1515 O O . CYS B 1 33 ? -5.543 0.459 -10.172 1 92.81 33 CYS B O 1
ATOM 1517 N N . ILE B 1 34 ? -7.711 0.66 -10.688 1 94.38 34 ILE B N 1
ATOM 1518 C CA . ILE B 1 34 ? -8.133 1.072 -9.352 1 94.38 34 ILE B CA 1
ATOM 1519 C C . ILE B 1 34 ? -8.812 -0.096 -8.641 1 94.38 34 ILE B C 1
ATOM 1521 O O . ILE B 1 34 ? -9.891 -0.528 -9.039 1 94.38 34 ILE B O 1
ATOM 1525 N N . TYR B 1 35 ? -8.195 -0.592 -7.609 1 94.75 35 TYR B N 1
ATOM 1526 C CA . TYR B 1 35 ? -8.766 -1.625 -6.754 1 94.75 35 TYR B CA 1
ATOM 1527 C C . TYR B 1 35 ? -8.008 -1.732 -5.441 1 94.75 35 TYR B C 1
ATOM 1529 O O . TYR B 1 35 ? -6.941 -1.138 -5.281 1 94.75 35 TYR B O 1
ATOM 1537 N N . GLN B 1 36 ? -8.539 -2.416 -4.496 1 97 36 GLN B N 1
ATOM 1538 C CA . GLN B 1 36 ? -7.93 -2.596 -3.184 1 97 36 GLN B CA 1
ATOM 1539 C C . GLN B 1 36 ? -6.852 -3.676 -3.219 1 97 36 GLN B C 1
ATOM 1541 O O . GLN B 1 36 ? -7.094 -4.816 -2.82 1 97 36 GLN B O 1
ATOM 1546 N N . ASP B 1 37 ? -5.629 -3.311 -3.58 1 97.25 37 ASP B N 1
ATOM 1547 C CA . ASP B 1 37 ? -4.523 -4.262 -3.672 1 97.25 37 ASP B CA 1
ATOM 1548 C C . ASP B 1 37 ? -4.16 -4.812 -2.295 1 97.25 37 ASP B C 1
ATOM 1550 O O . ASP B 1 37 ? -3.791 -5.984 -2.168 1 97.25 37 ASP B O 1
ATOM 1554 N N . ILE B 1 38 ? -4.07 -3.963 -1.268 1 98.19 38 ILE B N 1
ATOM 1555 C CA . ILE B 1 38 ? -3.838 -4.422 0.096 1 98.19 38 ILE B CA 1
ATOM 1556 C C . ILE B 1 38 ? -5.113 -5.051 0.656 1 98.19 38 ILE B C 1
ATOM 1558 O O . ILE B 1 38 ? -5.867 -4.398 1.382 1 98.19 38 ILE B O 1
ATOM 1562 N N . ASP B 1 39 ? -5.32 -6.309 0.401 1 97.06 39 ASP B N 1
ATOM 1563 C CA . ASP B 1 39 ? -6.613 -6.977 0.538 1 97.06 39 ASP B CA 1
ATOM 1564 C C . ASP B 1 39 ? -6.695 -7.742 1.857 1 97.06 39 ASP B C 1
ATOM 1566 O O . ASP B 1 39 ? -7.688 -8.43 2.121 1 97.06 39 ASP B O 1
ATOM 1570 N N . GLY B 1 40 ? -5.75 -7.668 2.654 1 97.12 40 GLY B N 1
ATOM 1571 C CA . GLY B 1 40 ? -5.762 -8.352 3.938 1 97.12 40 GLY B CA 1
ATOM 1572 C C . GLY B 1 40 ? -5.184 -9.758 3.871 1 97.12 40 GLY B C 1
ATOM 1573 O O . GLY B 1 40 ? -4.91 -10.367 4.906 1 97.12 40 GLY B O 1
ATOM 1574 N N . LEU B 1 41 ? -4.891 -10.297 2.684 1 97.88 41 LEU B N 1
ATOM 1575 C CA . LEU B 1 41 ? -4.48 -11.688 2.527 1 97.88 41 LEU B CA 1
ATOM 1576 C C . LEU B 1 41 ? -2.977 -11.836 2.729 1 97.88 41 LEU B C 1
ATOM 1578 O O . LEU B 1 41 ? -2.479 -12.953 2.928 1 97.88 41 LEU B O 1
ATOM 1582 N N . ASP B 1 42 ? -2.242 -10.719 2.666 1 98.56 42 ASP B N 1
ATOM 1583 C CA . ASP B 1 42 ? -0.79 -10.773 2.807 1 98.56 42 ASP B CA 1
ATOM 1584 C C . ASP B 1 42 ? -0.392 -11.406 4.137 1 98.56 42 ASP B C 1
ATOM 1586 O O . ASP B 1 42 ? 0.662 -12.039 4.234 1 98.56 42 ASP B O 1
ATOM 1590 N N . LYS B 1 43 ? -1.261 -11.266 5.141 1 97.88 43 LYS B N 1
ATOM 1591 C CA . LYS B 1 43 ? -0.965 -11.781 6.473 1 97.88 43 LYS B CA 1
ATOM 1592 C C . LYS B 1 43 ? -1.106 -13.297 6.523 1 97.88 43 LYS B C 1
ATOM 1594 O O . LYS B 1 43 ? -0.598 -13.945 7.445 1 97.88 43 LYS B O 1
ATOM 1599 N N . GLN B 1 44 ? -1.75 -13.883 5.52 1 97.69 44 GLN B N 1
ATOM 1600 C CA . GLN B 1 44 ? -2.047 -15.312 5.508 1 97.69 44 GLN B CA 1
ATOM 1601 C C . GLN B 1 44 ? -1.285 -16.016 4.391 1 97.69 44 GLN B C 1
ATOM 1603 O O . GLN B 1 44 ? -1.555 -17.188 4.094 1 97.69 44 GLN B O 1
ATOM 1608 N N . THR B 1 45 ? -0.421 -15.312 3.764 1 98.19 45 THR B N 1
ATOM 1609 C CA . THR B 1 45 ? 0.249 -15.875 2.596 1 98.19 45 THR B CA 1
ATOM 1610 C C . THR B 1 45 ? 1.765 -15.82 2.766 1 98.19 45 THR B C 1
ATOM 1612 O O . THR B 1 45 ? 2.268 -15.273 3.746 1 98.19 45 THR B O 1
ATOM 1615 N N . TRP B 1 46 ? 2.469 -16.5 1.888 1 98.75 46 TRP B N 1
ATOM 1616 C CA . TRP B 1 46 ? 3.922 -16.422 1.78 1 98.75 46 TRP B CA 1
ATOM 1617 C C . TRP B 1 46 ? 4.336 -15.477 0.655 1 98.75 46 TRP B C 1
ATOM 1619 O O . TRP B 1 46 ? 3.6 -15.297 -0.319 1 98.75 46 TRP B O 1
ATOM 1629 N N . HIS B 1 47 ? 5.41 -14.859 0.843 1 98.94 47 HIS B N 1
ATOM 1630 C CA . HIS B 1 47 ? 5.938 -13.859 -0.076 1 98.94 47 HIS B CA 1
ATOM 1631 C C . HIS B 1 47 ? 7.266 -14.312 -0.68 1 98.94 47 HIS B C 1
ATOM 1633 O O . HIS B 1 47 ? 8.258 -14.469 0.036 1 98.94 47 HIS B O 1
ATOM 1639 N N . LEU B 1 48 ? 7.25 -14.586 -1.954 1 98.94 48 LEU B N 1
ATOM 1640 C CA . LEU B 1 48 ? 8.453 -14.906 -2.721 1 98.94 48 LEU B CA 1
ATOM 1641 C C . LEU B 1 48 ? 8.93 -13.695 -3.512 1 98.94 48 LEU B C 1
ATOM 1643 O O . LEU B 1 48 ? 8.148 -13.094 -4.258 1 98.94 48 LEU B O 1
ATOM 1647 N N . PHE B 1 49 ? 10.148 -13.289 -3.291 1 98.81 49 PHE B N 1
ATOM 1648 C CA . PHE B 1 49 ? 10.664 -12.148 -4.035 1 98.81 49 PHE B CA 1
ATOM 1649 C C . PHE B 1 49 ? 12.156 -12.289 -4.297 1 98.81 49 PHE B C 1
ATOM 1651 O O . PHE B 1 49 ? 12.836 -13.078 -3.631 1 98.81 49 PHE B O 1
ATOM 1658 N N . ALA B 1 50 ? 12.57 -11.641 -5.367 1 98.19 50 ALA B N 1
ATOM 1659 C CA . ALA B 1 50 ? 13.984 -11.578 -5.723 1 98.19 50 ALA B CA 1
ATOM 1660 C C . ALA B 1 50 ? 14.539 -10.164 -5.547 1 98.19 50 ALA B C 1
ATOM 1662 O O . ALA B 1 50 ? 13.859 -9.188 -5.863 1 98.19 50 ALA B O 1
ATOM 1663 N N . LYS B 1 51 ? 15.758 -10.039 -4.996 1 97.5 51 LYS B N 1
ATOM 1664 C CA . LYS B 1 51 ? 16.453 -8.758 -4.879 1 97.5 51 LYS B CA 1
ATOM 1665 C C . LYS B 1 51 ? 17.641 -8.695 -5.844 1 97.5 51 LYS B C 1
ATOM 1667 O O . LYS B 1 51 ? 18.344 -9.688 -6.035 1 97.5 51 LYS B O 1
ATOM 1672 N N . SER B 1 52 ? 17.672 -7.543 -6.484 1 95.25 52 SER B N 1
ATOM 1673 C CA . SER B 1 52 ? 18.859 -7.309 -7.293 1 95.25 52 SER B CA 1
ATOM 1674 C C . SER B 1 52 ? 20.125 -7.285 -6.43 1 95.25 52 SER B C 1
ATOM 1676 O O . SER B 1 52 ? 20.141 -6.656 -5.371 1 95.25 52 SER B O 1
ATOM 1678 N N . GLU B 1 53 ? 21.156 -7.961 -6.867 1 90.81 53 GLU B N 1
ATOM 1679 C CA . GLU B 1 53 ? 22.406 -8 -6.109 1 90.81 53 GLU B CA 1
ATOM 1680 C C . GLU B 1 53 ? 23.062 -6.625 -6.047 1 90.81 53 GLU B C 1
ATOM 1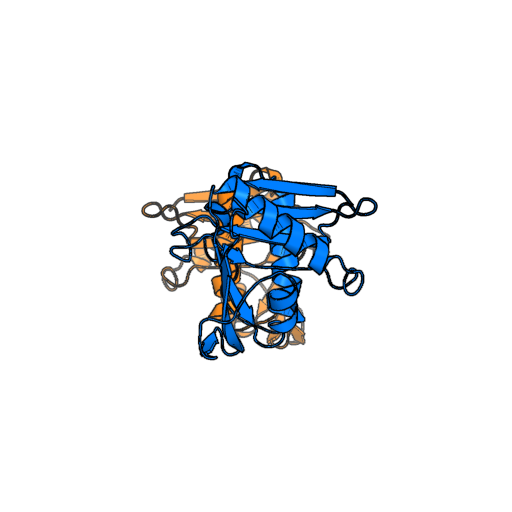682 O O . GLU B 1 53 ? 23.734 -6.293 -5.066 1 90.81 53 GLU B O 1
ATOM 1687 N N . ASN B 1 54 ? 22.844 -5.824 -7.004 1 89.81 54 ASN B N 1
ATOM 1688 C CA . ASN B 1 54 ? 23.484 -4.516 -7.117 1 89.81 54 ASN B CA 1
ATOM 1689 C C . ASN B 1 54 ? 22.75 -3.463 -6.293 1 89.81 54 ASN B C 1
ATOM 1691 O O . ASN B 1 54 ? 23.359 -2.752 -5.496 1 89.81 54 ASN B O 1
ATOM 1695 N N . SER B 1 55 ? 21.438 -3.389 -6.375 1 89.94 55 SER B N 1
ATOM 1696 C CA . SER B 1 55 ? 20.672 -2.297 -5.785 1 89.94 55 SER B CA 1
ATOM 1697 C C . SER B 1 55 ? 19.891 -2.77 -4.57 1 89.94 55 SER B C 1
ATOM 1699 O O . SER B 1 55 ? 19.344 -1.954 -3.82 1 89.94 55 SER B O 1
ATOM 1701 N N . GLN B 1 56 ? 19.828 -4.027 -4.348 1 91.69 56 GLN B N 1
ATOM 1702 C CA . GLN B 1 56 ? 19.047 -4.621 -3.266 1 91.69 56 GLN B CA 1
ATOM 1703 C C . GLN B 1 56 ? 17.562 -4.293 -3.41 1 91.69 56 GLN B C 1
ATOM 1705 O O . GLN B 1 56 ? 16.781 -4.508 -2.482 1 91.69 56 GLN B O 1
ATOM 1710 N N . GLN B 1 57 ? 17.234 -3.795 -4.578 1 94.5 57 GLN B N 1
ATOM 1711 C CA . GLN B 1 57 ? 15.828 -3.529 -4.871 1 94.5 57 GLN B CA 1
ATOM 1712 C C . GLN B 1 57 ? 15.078 -4.82 -5.18 1 94.5 57 GLN B C 1
ATOM 1714 O O . GLN B 1 57 ? 15.625 -5.73 -5.805 1 94.5 57 GLN B O 1
ATOM 1719 N N . ILE B 1 58 ? 13.891 -4.914 -4.758 1 97.88 58 ILE B N 1
ATOM 1720 C CA . ILE B 1 58 ? 13.039 -6.035 -5.133 1 97.88 58 ILE B CA 1
ATOM 1721 C C . ILE B 1 58 ? 12.68 -5.938 -6.613 1 97.88 58 ILE B C 1
ATOM 1723 O O . ILE B 1 58 ? 12.094 -4.941 -7.055 1 97.88 58 ILE B O 1
ATOM 1727 N N . ILE B 1 59 ? 12.977 -6.957 -7.391 1 97.62 59 ILE B N 1
ATOM 1728 C CA . ILE B 1 59 ? 12.844 -6.863 -8.844 1 97.62 59 ILE B CA 1
ATOM 1729 C C . ILE B 1 59 ? 11.789 -7.852 -9.328 1 97.62 59 ILE B C 1
ATOM 1731 O O . ILE B 1 59 ? 11.328 -7.766 -10.469 1 97.62 59 ILE B O 1
ATOM 1735 N N . ALA B 1 60 ? 11.375 -8.758 -8.531 1 98.56 60 ALA B N 1
ATOM 1736 C CA . ALA B 1 60 ? 10.289 -9.695 -8.797 1 98.56 60 ALA B CA 1
ATOM 1737 C C . ALA B 1 60 ? 9.586 -10.094 -7.508 1 98.56 60 ALA B C 1
ATOM 1739 O O . ALA B 1 60 ? 10.195 -10.102 -6.434 1 98.56 60 ALA B O 1
ATOM 1740 N N . TYR B 1 61 ? 8.352 -10.43 -7.625 1 98.81 61 TYR B N 1
ATOM 1741 C CA . TYR B 1 61 ? 7.562 -10.75 -6.438 1 98.81 61 TYR B CA 1
ATOM 1742 C C . TYR B 1 61 ? 6.316 -11.539 -6.805 1 98.81 61 TYR B C 1
ATOM 1744 O O . TYR B 1 61 ? 5.746 -11.352 -7.879 1 98.81 61 TYR B O 1
ATOM 1752 N N . THR B 1 62 ? 5.863 -12.398 -5.906 1 98.81 62 THR B N 1
ATOM 1753 C CA . THR B 1 62 ? 4.547 -13.016 -5.98 1 98.81 62 THR B CA 1
ATOM 1754 C C . THR B 1 62 ? 4.098 -13.5 -4.602 1 98.81 62 THR B C 1
ATOM 1756 O O . THR B 1 62 ? 4.918 -13.68 -3.703 1 98.81 62 THR B O 1
ATOM 1759 N N . ARG B 1 63 ? 2.814 -13.719 -4.41 1 98.81 63 ARG B N 1
ATOM 1760 C CA . ARG B 1 63 ? 2.242 -14.336 -3.219 1 98.81 63 ARG B CA 1
ATOM 1761 C C . ARG B 1 63 ? 1.974 -15.82 -3.445 1 98.81 63 ARG B C 1
ATOM 1763 O O . ARG B 1 63 ? 1.49 -16.219 -4.508 1 98.81 63 ARG B O 1
ATOM 1770 N N . LEU B 1 64 ? 2.391 -16.609 -2.527 1 98.88 64 LEU B N 1
ATOM 1771 C CA . LEU B 1 64 ? 1.962 -18 -2.451 1 98.88 64 LEU B CA 1
ATOM 1772 C C . LEU B 1 64 ? 0.879 -18.172 -1.392 1 98.88 64 LEU B C 1
ATOM 1774 O O . LEU B 1 64 ? 1.134 -17.984 -0.2 1 98.88 64 LEU B O 1
ATOM 1778 N N . LEU B 1 65 ? -0.331 -18.531 -1.818 1 98.75 65 LEU B N 1
ATOM 1779 C CA . LEU B 1 65 ? -1.48 -18.609 -0.923 1 98.75 65 LEU B CA 1
ATOM 1780 C C . LEU B 1 65 ? -1.845 -20.062 -0.634 1 98.75 65 LEU B C 1
ATOM 1782 O O . LEU B 1 65 ? -1.949 -20.875 -1.556 1 98.75 65 LEU B O 1
ATOM 1786 N N . PRO B 1 66 ? -2.025 -20.422 0.649 1 98.44 66 PRO B N 1
ATOM 1787 C CA . PRO B 1 66 ? -2.453 -21.797 0.965 1 98.44 66 PRO B CA 1
ATOM 1788 C C . PRO B 1 66 ? -3.881 -22.078 0.505 1 98.44 66 PRO B C 1
ATOM 1790 O O . PRO B 1 66 ? -4.602 -21.172 0.097 1 98.44 66 PRO B O 1
ATOM 1793 N N . GLN B 1 67 ? -4.168 -23.406 0.58 1 98.06 67 GLN B N 1
ATOM 1794 C CA . GLN B 1 67 ? -5.535 -23.828 0.304 1 98.06 67 GLN B CA 1
ATOM 1795 C C . GLN B 1 67 ? -6.527 -23.125 1.226 1 98.06 67 GLN B C 1
ATOM 1797 O O . GLN B 1 67 ? -6.207 -22.828 2.377 1 98.06 67 GLN B O 1
ATOM 1802 N N . ASP B 1 68 ? -7.703 -22.703 0.651 1 97.38 68 ASP B N 1
ATOM 1803 C CA . ASP B 1 68 ? -8.875 -22.203 1.369 1 97.38 68 ASP B CA 1
ATOM 1804 C C . ASP B 1 68 ? -8.695 -20.75 1.777 1 97.38 68 ASP B C 1
ATOM 1806 O O . ASP B 1 68 ? -9.445 -20.234 2.609 1 97.38 68 ASP B O 1
ATOM 1810 N N . VAL B 1 69 ? -7.691 -20.141 1.245 1 97.12 69 VAL B N 1
ATOM 1811 C CA . VAL B 1 69 ? -7.547 -18.719 1.485 1 97.12 69 VAL B CA 1
ATOM 1812 C C . VAL B 1 69 ? -8.289 -17.938 0.407 1 97.12 69 VAL B C 1
ATOM 1814 O O . VAL B 1 69 ? -9.148 -17.094 0.716 1 97.12 69 VAL B O 1
ATOM 1817 N N . THR B 1 70 ? -7.949 -18.234 -0.811 1 96.69 70 THR B N 1
ATOM 1818 C CA . THR B 1 70 ? -8.664 -17.609 -1.925 1 96.69 70 THR B CA 1
ATOM 1819 C C . THR B 1 70 ? -9.547 -18.625 -2.633 1 96.69 70 THR B C 1
ATOM 1821 O O . THR B 1 70 ? -10.68 -18.312 -3.02 1 96.69 70 THR B O 1
ATOM 1824 N N . PHE B 1 71 ? -9 -19.766 -2.809 1 96.5 71 PHE B N 1
ATOM 1825 C CA . PHE B 1 71 ? -9.688 -20.906 -3.4 1 96.5 71 PHE B CA 1
ATOM 1826 C C . PHE B 1 71 ? -9.508 -22.156 -2.541 1 96.5 71 PHE B C 1
ATOM 1828 O O . PHE B 1 71 ? -8.727 -22.141 -1.589 1 96.5 71 PHE B O 1
ATOM 1835 N N . SER B 1 72 ? -10.352 -23.203 -2.889 1 97.38 72 SER B N 1
ATOM 1836 C CA . SER B 1 72 ? -10.094 -24.484 -2.254 1 97.38 72 SER B CA 1
ATOM 1837 C C . SER B 1 72 ? -8.68 -24.984 -2.553 1 97.38 72 SER B C 1
ATOM 1839 O O . SER B 1 72 ? -8.07 -25.656 -1.73 1 97.38 72 SER B O 1
ATOM 1841 N N . GLN B 1 73 ? -8.109 -24.609 -3.664 1 98 73 GLN B N 1
ATOM 1842 C CA . GLN B 1 73 ? -6.742 -24.938 -4.066 1 98 73 GLN B CA 1
ATOM 1843 C C . GLN B 1 73 ? -5.762 -23.875 -3.559 1 98 73 GLN B C 1
ATOM 1845 O O . GLN B 1 73 ? -6.152 -22.75 -3.268 1 98 73 GLN B O 1
ATOM 1850 N N . ALA B 1 74 ? -4.508 -24.297 -3.418 1 98.56 74 ALA B N 1
ATOM 1851 C CA . ALA B 1 74 ? -3.467 -23.281 -3.273 1 98.56 74 ALA B CA 1
ATOM 1852 C C . ALA B 1 74 ? -3.441 -22.344 -4.477 1 98.56 74 ALA B C 1
ATOM 1854 O O . ALA B 1 74 ? -4.008 -22.656 -5.527 1 98.56 74 ALA B O 1
ATOM 1855 N N . SER B 1 75 ? -2.859 -21.219 -4.289 1 98.69 75 SER B N 1
ATOM 1856 C CA . SER B 1 75 ? -2.883 -20.234 -5.363 1 98.69 75 SER B CA 1
ATOM 1857 C C . SER B 1 75 ? -1.601 -19.406 -5.387 1 98.69 75 SER B C 1
ATOM 1859 O O . SER B 1 75 ? -0.839 -19.406 -4.418 1 98.69 75 SER B O 1
ATOM 1861 N N . ILE B 1 76 ? -1.312 -18.875 -6.48 1 98.56 76 ILE B N 1
ATOM 1862 C CA . ILE B 1 76 ? -0.26 -17.891 -6.707 1 98.56 76 ILE B CA 1
ATOM 1863 C C . ILE B 1 76 ? -0.87 -16.594 -7.242 1 98.56 76 ILE B C 1
ATOM 1865 O O . ILE B 1 76 ? -1.72 -16.625 -8.133 1 98.56 76 ILE B O 1
ATOM 1869 N N . GLY B 1 77 ? -0.554 -15.508 -6.609 1 97.38 77 GLY B N 1
ATOM 1870 C CA . GLY B 1 77 ? -1.109 -14.234 -7.035 1 97.38 77 GLY B CA 1
ATOM 1871 C C . GLY B 1 77 ? -0.128 -13.078 -6.91 1 97.38 77 GLY B C 1
ATOM 1872 O O . GLY B 1 77 ? 0.95 -13.242 -6.332 1 97.38 77 GLY B O 1
ATOM 1873 N N . ARG B 1 78 ? -0.48 -11.984 -7.547 1 97.38 78 ARG B N 1
ATOM 1874 C CA . ARG B 1 78 ? 0.32 -10.758 -7.52 1 97.38 78 ARG B CA 1
ATOM 1875 C C . ARG B 1 78 ? 1.714 -11.008 -8.086 1 97.38 78 ARG B C 1
ATOM 1877 O O . ARG B 1 78 ? 2.717 -10.672 -7.457 1 97.38 78 ARG B O 1
ATOM 1884 N N . VAL B 1 79 ? 1.712 -11.641 -9.219 1 97.56 79 VAL B N 1
ATOM 1885 C CA . VAL B 1 79 ? 2.953 -11.922 -9.93 1 97.56 79 VAL B CA 1
ATOM 1886 C C . VAL B 1 79 ? 3.473 -10.641 -10.586 1 97.56 79 VAL B C 1
ATOM 1888 O O . VAL B 1 79 ? 2.797 -10.047 -11.43 1 97.56 79 VAL B O 1
A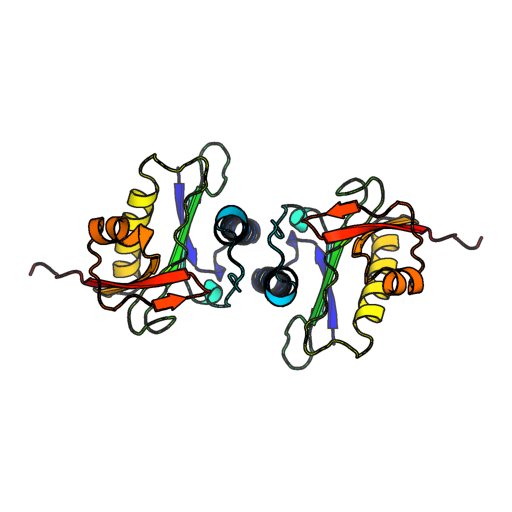TOM 1891 N N . ILE B 1 80 ? 4.688 -10.258 -10.172 1 97.5 80 ILE B N 1
ATOM 1892 C CA . ILE B 1 80 ? 5.188 -8.969 -10.641 1 97.5 80 ILE B CA 1
ATOM 1893 C C . ILE B 1 80 ? 6.68 -9.078 -10.945 1 97.5 80 ILE B C 1
ATOM 1895 O O . ILE B 1 80 ? 7.43 -9.719 -10.203 1 97.5 80 ILE B O 1
ATOM 1899 N N . VAL B 1 81 ? 7.027 -8.516 -12.062 1 97.5 81 VAL B N 1
ATOM 1900 C CA . VAL B 1 81 ? 8.422 -8.219 -12.375 1 97.5 81 VAL B CA 1
ATOM 1901 C C . VAL B 1 81 ? 8.594 -6.715 -12.594 1 97.5 81 VAL B C 1
ATOM 1903 O O . VAL B 1 81 ? 7.801 -6.09 -13.312 1 97.5 81 VAL B O 1
ATOM 1906 N N . ALA B 1 82 ? 9.562 -6.129 -11.891 1 97.06 82 ALA B N 1
ATOM 1907 C CA . ALA B 1 82 ? 9.836 -4.703 -12.055 1 97.06 82 ALA B CA 1
ATOM 1908 C C . ALA B 1 82 ? 10.078 -4.352 -13.516 1 97.06 82 ALA B C 1
ATOM 1910 O O . ALA B 1 82 ? 10.688 -5.137 -14.258 1 97.06 82 ALA B O 1
ATOM 1911 N N . LYS B 1 83 ? 9.688 -3.182 -13.93 1 95.69 83 LYS B N 1
ATOM 1912 C CA . LYS B 1 83 ? 9.672 -2.734 -15.32 1 95.69 83 LYS B CA 1
ATOM 1913 C C . LYS B 1 83 ? 11.039 -2.902 -15.969 1 95.69 83 LYS B C 1
ATOM 1915 O O . LYS B 1 83 ? 11.148 -3.457 -17.062 1 95.69 83 LYS B O 1
ATOM 1920 N N . ASP B 1 84 ? 12.039 -2.508 -15.297 1 93.44 84 ASP B N 1
ATOM 1921 C CA . ASP B 1 84 ? 13.391 -2.469 -15.859 1 93.44 84 ASP B CA 1
ATOM 1922 C C . ASP B 1 84 ? 13.977 -3.873 -15.977 1 93.44 84 ASP B C 1
ATOM 1924 O O . ASP B 1 84 ? 15.039 -4.062 -16.578 1 93.44 84 ASP B O 1
ATOM 1928 N N . TYR B 1 85 ? 13.289 -4.906 -15.484 1 94.69 85 TYR B N 1
ATOM 1929 C CA . TYR B 1 85 ? 13.828 -6.262 -15.469 1 94.69 85 TYR B CA 1
ATOM 1930 C C . TYR B 1 85 ? 12.945 -7.207 -16.281 1 94.69 85 TYR B C 1
ATOM 1932 O O . TYR B 1 85 ? 13.109 -8.43 -16.219 1 94.69 85 TYR B O 1
ATOM 1940 N N . ARG B 1 86 ? 12.094 -6.605 -17.031 1 95.25 86 ARG B N 1
ATOM 1941 C CA . ARG B 1 86 ? 11.211 -7.41 -17.875 1 95.25 86 ARG B CA 1
ATOM 1942 C C . ARG B 1 86 ? 11.891 -7.773 -19.188 1 95.25 86 ARG B C 1
ATOM 1944 O O . ARG B 1 86 ? 12.875 -7.141 -19.578 1 95.25 86 ARG B O 1
ATOM 1951 N N . GLY B 1 87 ? 11.445 -8.891 -19.734 1 92.38 87 GLY B N 1
ATOM 1952 C CA . GLY B 1 87 ? 12 -9.328 -21.016 1 92.38 87 GLY B CA 1
ATOM 1953 C C . GLY B 1 87 ? 13.25 -10.18 -20.859 1 92.38 87 GLY B C 1
ATOM 1954 O O . GLY B 1 87 ? 13.867 -10.562 -21.859 1 92.38 87 GLY B O 1
ATOM 1955 N N . SER B 1 88 ? 13.68 -10.5 -19.672 1 90.25 88 SER B N 1
ATOM 1956 C CA . SER B 1 88 ? 14.906 -11.25 -19.422 1 90.25 88 SER B CA 1
ATOM 1957 C C . SER B 1 88 ? 14.609 -12.695 -19.062 1 90.25 88 SER B C 1
ATOM 1959 O O . SER B 1 88 ? 15.523 -13.477 -18.781 1 90.25 88 SER B O 1
ATOM 1961 N N . GLY B 1 89 ? 13.367 -13 -18.984 1 94.88 89 GLY B N 1
ATOM 1962 C CA . GLY B 1 89 ? 12.992 -14.344 -18.578 1 94.88 89 GLY B CA 1
ATOM 1963 C C . GLY B 1 89 ? 12.719 -14.469 -17.094 1 94.88 89 GLY B C 1
ATOM 1964 O O . GLY B 1 89 ? 12.367 -15.547 -16.609 1 94.88 89 GLY B O 1
ATOM 1965 N N . LEU B 1 90 ? 12.859 -13.406 -16.359 1 96.75 90 LEU B N 1
ATOM 1966 C CA . LEU B 1 90 ? 12.727 -13.398 -14.906 1 96.75 90 LEU B CA 1
ATOM 1967 C C . LEU B 1 90 ? 11.336 -13.844 -14.484 1 96.75 90 LEU B C 1
ATOM 1969 O O . LEU B 1 90 ? 11.172 -14.492 -13.445 1 96.75 90 LEU B O 1
ATOM 1973 N N . ALA B 1 91 ? 10.359 -13.5 -15.281 1 97.25 91 ALA B N 1
ATOM 1974 C CA . ALA B 1 91 ? 8.992 -13.906 -14.984 1 97.25 91 ALA B CA 1
ATOM 1975 C C . ALA B 1 91 ? 8.852 -15.422 -14.992 1 97.25 91 ALA B C 1
ATOM 1977 O O . ALA B 1 91 ? 8.148 -15.992 -14.156 1 97.25 91 ALA B O 1
ATOM 1978 N N . HIS B 1 92 ? 9.469 -16.016 -15.961 1 97.62 92 HIS B N 1
ATOM 1979 C CA . HIS B 1 92 ? 9.438 -17.469 -16.047 1 97.62 92 HIS B CA 1
ATOM 1980 C C . HIS B 1 92 ? 10.141 -18.109 -14.859 1 97.62 92 HIS B C 1
ATOM 1982 O O . HIS B 1 92 ? 9.664 -19.109 -14.312 1 97.62 92 HIS B O 1
ATOM 1988 N N . GLU B 1 93 ? 11.273 -17.547 -14.477 1 97.94 93 GLU B N 1
ATOM 1989 C CA . GLU B 1 93 ? 11.992 -18.047 -13.312 1 97.94 93 GLU B CA 1
ATOM 1990 C C . GLU B 1 93 ? 11.148 -17.906 -12.047 1 97.94 93 GLU B C 1
ATOM 1992 O O . GLU B 1 93 ? 11.094 -18.828 -11.227 1 97.94 93 GLU B O 1
ATOM 1997 N N . LEU B 1 94 ? 10.531 -16.781 -11.883 1 98.44 94 LEU B N 1
ATOM 1998 C CA . LEU B 1 94 ? 9.641 -16.531 -10.758 1 98.44 94 LEU B CA 1
ATOM 1999 C C . LEU B 1 94 ? 8.531 -17.578 -10.695 1 98.44 94 LEU B C 1
ATOM 2001 O O . LEU B 1 94 ? 8.281 -18.156 -9.633 1 98.44 94 LEU B O 1
ATOM 2005 N N . MET B 1 95 ? 7.891 -17.844 -11.828 1 98.25 95 MET B N 1
ATOM 2006 C CA . MET B 1 95 ? 6.754 -18.75 -11.875 1 98.25 95 MET B CA 1
ATOM 2007 C C . MET B 1 95 ? 7.195 -20.188 -11.578 1 98.25 95 MET B C 1
ATOM 2009 O O . MET B 1 95 ? 6.516 -20.906 -10.844 1 98.25 95 MET B O 1
ATOM 2013 N N . THR B 1 96 ? 8.305 -20.531 -12.133 1 98.31 96 THR B N 1
ATOM 2014 C CA . THR B 1 96 ? 8.836 -21.875 -11.891 1 98.31 96 THR B CA 1
ATOM 2015 C C . THR B 1 96 ? 9.094 -22.094 -10.398 1 98.31 96 THR B C 1
ATOM 2017 O O . THR B 1 96 ? 8.672 -23.094 -9.836 1 98.31 96 THR B O 1
ATOM 2020 N N . LYS B 1 97 ? 9.742 -21.156 -9.781 1 98.56 97 LYS B N 1
ATOM 2021 C CA . LYS B 1 97 ? 10.023 -21.25 -8.352 1 98.56 97 LYS B CA 1
ATOM 2022 C C . LYS B 1 97 ? 8.734 -21.203 -7.535 1 98.56 97 LYS B C 1
ATOM 2024 O O . LYS B 1 97 ? 8.594 -21.953 -6.559 1 98.56 97 LYS B O 1
ATOM 2029 N N . ALA B 1 98 ? 7.871 -20.312 -7.887 1 98.75 98 ALA B N 1
ATOM 2030 C CA . ALA B 1 98 ? 6.605 -20.172 -7.164 1 98.75 98 ALA B CA 1
ATOM 2031 C C . ALA B 1 98 ? 5.812 -21.469 -7.191 1 98.75 98 ALA B C 1
ATOM 2033 O O . ALA B 1 98 ? 5.285 -21.906 -6.164 1 98.75 98 ALA B O 1
ATOM 2034 N N . ILE B 1 99 ? 5.738 -22.094 -8.383 1 98.5 99 ILE B N 1
ATOM 2035 C CA . ILE B 1 99 ? 4.996 -23.328 -8.531 1 98.5 99 ILE B CA 1
ATOM 2036 C C . ILE B 1 99 ? 5.621 -24.422 -7.652 1 98.5 99 ILE B C 1
ATOM 2038 O O . ILE B 1 99 ? 4.934 -25.047 -6.84 1 98.5 99 ILE B O 1
ATOM 2042 N N . SER B 1 100 ? 6.895 -24.578 -7.789 1 98.19 100 SER B N 1
ATOM 2043 C CA . SER B 1 100 ? 7.602 -25.594 -7.027 1 98.19 100 SER B CA 1
ATOM 2044 C C . SER B 1 100 ? 7.422 -25.391 -5.527 1 98.19 100 SER B C 1
ATOM 2046 O O . SER B 1 100 ? 7.086 -26.328 -4.801 1 98.19 100 SER B O 1
ATOM 2048 N N . MET B 1 101 ? 7.59 -24.188 -5.07 1 98.56 101 MET B N 1
ATOM 2049 C CA . MET B 1 101 ? 7.523 -23.891 -3.643 1 98.56 101 MET B CA 1
ATOM 2050 C C . MET B 1 101 ? 6.094 -24.016 -3.127 1 98.56 101 MET B C 1
ATOM 2052 O O . MET B 1 101 ? 5.875 -24.453 -1.995 1 98.56 101 MET B O 1
ATOM 2056 N N . THR B 1 102 ? 5.164 -23.609 -3.908 1 98.62 102 THR B N 1
ATOM 2057 C CA . THR B 1 102 ? 3.768 -23.719 -3.508 1 98.62 102 THR B CA 1
ATOM 2058 C C . THR B 1 102 ? 3.381 -25.188 -3.291 1 98.62 102 THR B C 1
ATOM 2060 O O . THR B 1 102 ? 2.797 -25.531 -2.264 1 98.62 102 THR B O 1
ATOM 2063 N N . LEU B 1 103 ? 3.709 -26 -4.277 1 98.06 103 LEU B N 1
ATOM 2064 C CA . LEU B 1 103 ? 3.387 -27.422 -4.184 1 98.06 103 LEU B CA 1
ATOM 2065 C C . LEU B 1 103 ? 4.031 -28.047 -2.953 1 98.06 103 LEU B C 1
ATOM 2067 O O . LEU B 1 103 ? 3.387 -28.812 -2.23 1 98.06 103 LEU B O 1
ATOM 2071 N N . GLU B 1 104 ? 5.23 -27.688 -2.666 1 97.69 104 GLU B N 1
ATOM 2072 C CA . GLU B 1 104 ? 5.977 -28.25 -1.543 1 97.69 104 GLU B CA 1
ATOM 2073 C C . GLU B 1 104 ? 5.465 -27.703 -0.213 1 97.69 104 GLU B C 1
ATOM 2075 O O . GLU B 1 104 ? 5.191 -28.469 0.714 1 97.69 104 GLU B O 1
ATOM 2080 N N . LEU B 1 105 ? 5.316 -26.422 -0.097 1 97.75 105 LEU B N 1
ATOM 2081 C CA . LEU B 1 105 ? 4.938 -25.734 1.14 1 97.75 105 LEU B CA 1
ATOM 2082 C C . LEU B 1 105 ? 3.582 -26.234 1.634 1 97.75 105 LEU B C 1
ATOM 2084 O O . LEU B 1 105 ? 3.371 -26.375 2.842 1 97.75 105 LEU B O 1
ATOM 2088 N N . PHE B 1 106 ? 2.74 -26.453 0.655 1 98 106 PHE B N 1
ATOM 2089 C CA . PHE B 1 106 ? 1.365 -26.703 1.066 1 98 106 PHE B CA 1
ATOM 2090 C C . PHE B 1 106 ? 0.991 -28.156 0.812 1 98 106 PHE B C 1
ATOM 2092 O O . PHE B 1 106 ? -0.168 -28.547 0.98 1 98 106 PHE B O 1
ATOM 2099 N N . ASN B 1 107 ? 1.963 -28.984 0.432 1 96.56 107 ASN B N 1
ATOM 2100 C CA . ASN B 1 107 ? 1.768 -30.406 0.196 1 96.56 107 ASN B CA 1
ATOM 2101 C C . ASN B 1 107 ? 0.52 -30.672 -0.641 1 96.56 107 ASN B C 1
ATOM 2103 O O . ASN B 1 107 ? -0.37 -31.406 -0.22 1 96.56 107 ASN B O 1
ATOM 2107 N N . THR B 1 108 ? 0.48 -30.016 -1.788 1 97.12 108 THR B N 1
ATOM 2108 C CA . THR B 1 108 ? -0.62 -30.125 -2.738 1 97.12 108 THR B CA 1
ATOM 2109 C C . THR B 1 108 ? -0.095 -30.422 -4.141 1 97.12 108 THR B C 1
ATOM 2111 O O . THR B 1 108 ? 1.116 -30.422 -4.367 1 97.12 108 THR B O 1
ATOM 2114 N N . ASN B 1 109 ? -1.066 -30.812 -4.992 1 97 109 ASN B N 1
ATOM 2115 C CA . ASN B 1 109 ? -0.682 -31.094 -6.371 1 97 109 ASN B CA 1
ATOM 2116 C C . ASN B 1 109 ? -1.431 -30.188 -7.348 1 97 109 ASN B C 1
ATOM 2118 O O . ASN B 1 109 ? -1.356 -30.375 -8.562 1 97 109 ASN B O 1
ATOM 2122 N N . THR B 1 110 ? -2.15 -29.219 -6.715 1 97.69 110 THR B N 1
ATOM 2123 C CA . THR B 1 110 ? -2.916 -28.328 -7.582 1 97.69 110 THR B CA 1
ATOM 2124 C C . THR B 1 110 ? -2.717 -26.875 -7.18 1 97.69 110 THR B C 1
ATOM 2126 O O . THR B 1 110 ? -2.557 -26.562 -5.996 1 97.69 110 THR B O 1
ATOM 2129 N N . ILE B 1 111 ? -2.633 -26.047 -8.062 1 98.56 111 ILE B N 1
ATOM 2130 C CA . ILE B 1 111 ? -2.555 -24.609 -7.895 1 98.56 111 ILE B CA 1
ATOM 2131 C C . ILE B 1 111 ? -3.564 -23.922 -8.812 1 98.56 111 ILE B C 1
ATOM 2133 O O . ILE B 1 111 ? -3.609 -24.203 -10.016 1 98.56 111 ILE B O 1
ATOM 2137 N N . LYS B 1 112 ? -4.414 -23.062 -8.266 1 98.38 112 LYS B N 1
ATOM 2138 C CA . LYS B 1 112 ? -5.359 -22.266 -9.055 1 98.38 112 LYS B CA 1
ATOM 2139 C C . LYS B 1 112 ? -4.922 -20.812 -9.141 1 98.38 112 LYS B C 1
ATOM 2141 O O . LYS B 1 112 ? -4.438 -20.25 -8.156 1 98.38 112 LYS B O 1
ATOM 2146 N N . ILE B 1 113 ? -5.059 -20.219 -10.328 1 97.81 113 ILE B N 1
ATOM 2147 C CA . ILE B 1 113 ? -4.746 -18.797 -10.477 1 97.81 113 ILE B CA 1
ATOM 2148 C C . ILE B 1 113 ? -5.871 -18.109 -11.234 1 97.81 113 ILE B C 1
ATOM 2150 O O . ILE B 1 113 ? -6.629 -18.75 -11.969 1 97.81 113 ILE B O 1
ATOM 2154 N N . MET B 1 114 ? -6.039 -16.828 -10.969 1 95.44 114 MET B N 1
ATOM 2155 C CA . MET B 1 114 ? -6.859 -15.93 -11.766 1 95.44 114 MET B CA 1
ATOM 2156 C C . MET B 1 114 ? -5.988 -15.078 -12.688 1 95.44 114 MET B C 1
ATOM 2158 O O . MET B 1 114 ? -5.395 -14.094 -12.258 1 95.44 114 MET B O 1
ATOM 2162 N N . ALA B 1 115 ? -5.977 -15.469 -13.898 1 93 115 ALA B N 1
ATOM 2163 C CA . ALA B 1 115 ? -5.07 -14.852 -14.859 1 93 115 ALA B CA 1
ATOM 2164 C C . ALA B 1 115 ? -5.789 -13.773 -15.672 1 93 115 ALA B C 1
ATOM 2166 O O . ALA B 1 115 ? -6.949 -13.945 -16.047 1 93 115 ALA B O 1
ATOM 2167 N N . GLN B 1 116 ? -5.051 -12.633 -15.828 1 88.56 116 GLN B N 1
ATOM 2168 C CA . GLN B 1 116 ? -5.52 -11.727 -16.859 1 88.56 116 GLN B CA 1
ATOM 2169 C C . GLN B 1 116 ? -5.449 -12.375 -18.25 1 88.56 116 GLN B C 1
ATOM 2171 O O . GLN B 1 116 ? -4.484 -13.078 -18.547 1 88.56 116 GLN B O 1
ATOM 2176 N N . GLU B 1 117 ? -6.316 -12.086 -19.047 1 89.06 117 GLU B N 1
ATOM 2177 C CA . GLU B 1 117 ? -6.5 -12.781 -20.312 1 89.06 117 GLU B CA 1
ATOM 2178 C C . GLU B 1 117 ? -5.242 -12.695 -21.188 1 89.06 117 GLU B C 1
ATOM 2180 O O . GLU B 1 117 ? -4.875 -13.664 -21.844 1 89.06 117 GLU B O 1
ATOM 2185 N N . TYR B 1 118 ? -4.656 -11.562 -21.203 1 88.31 118 TYR B N 1
ATOM 2186 C CA . TYR B 1 118 ? -3.52 -11.398 -22.094 1 88.31 118 TYR B CA 1
ATOM 2187 C C . TYR B 1 118 ? -2.32 -12.203 -21.609 1 88.31 118 TYR B C 1
ATOM 2189 O O . TYR B 1 118 ? -1.373 -12.438 -22.359 1 88.31 118 TYR B O 1
ATOM 2197 N N . LEU B 1 119 ? -2.373 -12.766 -20.391 1 91.56 119 LEU B N 1
ATOM 2198 C CA . LEU B 1 119 ? -1.262 -13.523 -19.812 1 91.56 119 LEU B CA 1
ATOM 2199 C C . LEU B 1 119 ? -1.527 -15.023 -19.891 1 91.56 119 LEU B C 1
ATOM 2201 O O . LEU B 1 119 ? -0.745 -15.82 -19.359 1 91.56 119 LEU B O 1
ATOM 2205 N N . VAL B 1 120 ? -2.547 -15.453 -20.516 1 94.25 120 VAL B N 1
ATOM 2206 C CA . VAL B 1 120 ? -2.971 -16.844 -20.578 1 94.25 120 VAL B CA 1
ATOM 2207 C C . VAL B 1 120 ? -1.847 -17.703 -21.156 1 94.25 120 VAL B C 1
ATOM 2209 O O . VAL B 1 120 ? -1.511 -18.75 -20.594 1 94.25 120 VAL B O 1
ATOM 2212 N N . SER B 1 121 ? -1.271 -17.25 -22.219 1 95.69 121 SER B N 1
ATOM 2213 C CA . SER B 1 121 ? -0.201 -18.016 -22.859 1 95.69 121 SER B CA 1
ATOM 2214 C C . SER B 1 121 ? 0.989 -18.188 -21.922 1 95.69 121 SER B C 1
ATOM 2216 O O . SER B 1 121 ? 1.63 -19.25 -21.922 1 95.69 121 SER B O 1
ATOM 2218 N N . PHE B 1 122 ? 1.307 -17.188 -21.188 1 96.44 122 PHE B N 1
ATOM 2219 C CA . PHE B 1 122 ? 2.389 -17.234 -20.219 1 96.44 122 PHE B CA 1
ATOM 2220 C C . PHE B 1 122 ? 2.143 -18.328 -19.188 1 96.44 122 PHE B C 1
ATOM 2222 O O . PHE B 1 122 ? 3.004 -19.188 -18.953 1 96.44 122 PHE B O 1
ATOM 2229 N N . TYR B 1 123 ? 1 -18.391 -18.656 1 97.62 123 TYR B N 1
ATOM 2230 C CA . TYR B 1 123 ? 0.69 -19.344 -17.594 1 97.62 123 TYR B CA 1
ATOM 2231 C C . TYR B 1 123 ? 0.544 -20.75 -18.172 1 97.62 123 TYR B C 1
ATOM 2233 O O . TYR B 1 123 ? 0.884 -21.734 -17.5 1 97.62 123 TYR B O 1
ATOM 2241 N N . GLN B 1 124 ? 0.039 -20.828 -19.391 1 97.5 124 GLN B N 1
ATOM 2242 C CA . GLN B 1 124 ? -0.032 -22.125 -20.062 1 97.5 124 GLN B CA 1
ATOM 2243 C C . GLN B 1 124 ? 1.36 -22.719 -20.25 1 97.5 124 GLN B C 1
ATOM 2245 O O . GLN B 1 124 ? 1.544 -23.938 -20.141 1 97.5 124 GLN B O 1
ATOM 2250 N N . SER B 1 125 ? 2.287 -21.922 -20.531 1 97.38 125 SER B N 1
ATOM 2251 C CA . SER B 1 125 ? 3.66 -22.375 -20.719 1 97.38 125 SER B CA 1
ATOM 2252 C C . SER B 1 125 ? 4.242 -22.953 -19.438 1 97.38 125 SER B C 1
ATOM 2254 O O . SER B 1 125 ? 5.246 -23.656 -19.469 1 97.38 125 SER B O 1
ATOM 2256 N N . HIS B 1 126 ? 3.594 -22.734 -18.359 1 97.5 126 HIS B N 1
ATOM 2257 C CA . HIS B 1 126 ? 4.043 -23.25 -17.062 1 97.5 126 HIS B CA 1
ATOM 2258 C C . HIS B 1 126 ? 3.127 -24.359 -16.562 1 97.5 126 HIS B C 1
ATOM 2260 O O . HIS B 1 126 ? 3.207 -24.766 -15.406 1 97.5 126 HIS B O 1
ATOM 2266 N N . GLY B 1 127 ? 2.227 -24.797 -17.375 1 97.38 127 GLY B N 1
ATOM 2267 C CA . GLY B 1 127 ? 1.464 -26 -17.078 1 97.38 127 GLY B CA 1
ATOM 2268 C C . GLY B 1 127 ? 0.051 -25.703 -16.609 1 97.38 127 GLY B C 1
ATOM 2269 O O . GLY B 1 127 ? -0.701 -26.625 -16.266 1 97.38 127 GLY B O 1
ATOM 2270 N N . PHE B 1 128 ? -0.354 -24.391 -16.672 1 98.12 128 PHE B N 1
ATOM 2271 C CA . PHE B 1 128 ? -1.721 -24.047 -16.297 1 98.12 128 PHE B CA 1
ATOM 2272 C C . PHE B 1 128 ? -2.676 -24.266 -17.453 1 98.12 128 PHE B C 1
ATOM 2274 O O . PHE B 1 128 ? -2.33 -23.984 -18.609 1 98.12 128 PHE B O 1
ATOM 2281 N N . ALA B 1 129 ? -3.854 -24.734 -17.109 1 97.69 129 ALA B N 1
ATOM 2282 C CA . ALA B 1 129 ? -4.914 -24.922 -18.109 1 97.69 129 ALA B CA 1
ATOM 2283 C C . ALA B 1 129 ? -6.133 -24.062 -17.766 1 97.69 129 ALA B C 1
ATOM 2285 O O . ALA B 1 129 ? -6.477 -23.891 -16.609 1 97.69 129 ALA B O 1
ATOM 2286 N N . ILE B 1 130 ? -6.875 -23.609 -18.781 1 96.69 130 ILE B N 1
ATOM 2287 C CA . ILE B 1 130 ? -8.078 -22.797 -18.625 1 96.69 130 ILE B CA 1
ATOM 2288 C C . ILE B 1 130 ? -9.203 -23.641 -18.031 1 96.69 130 ILE B C 1
ATOM 2290 O O . ILE B 1 130 ? -9.43 -24.766 -18.453 1 96.69 130 ILE B O 1
ATOM 2294 N N . THR B 1 131 ? -9.867 -23.016 -17.109 1 96.5 131 THR B N 1
ATOM 2295 C CA . THR B 1 131 ? -10.945 -23.781 -16.484 1 96.5 131 THR B CA 1
ATOM 2296 C C . THR B 1 131 ? -12.227 -22.953 -16.422 1 96.5 131 THR B C 1
ATOM 2298 O O . THR B 1 131 ? -13.211 -23.359 -15.797 1 96.5 131 THR B O 1
ATOM 2301 N N . SER B 1 132 ? -12.234 -21.828 -16.922 1 93.75 132 SER B N 1
ATOM 2302 C CA . SER B 1 132 ? -13.43 -20.984 -16.891 1 93.75 132 SER B CA 1
ATOM 2303 C C . SER B 1 132 ? -13.57 -20.188 -18.188 1 93.75 132 SER B C 1
ATOM 2305 O O . SER B 1 132 ? -12.641 -20.141 -19 1 93.75 132 SER B O 1
ATOM 2307 N N . GLU B 1 133 ? -14.781 -19.641 -18.344 1 92.75 133 GLU B N 1
ATOM 2308 C CA . GLU B 1 133 ? -14.938 -18.594 -19.344 1 92.75 133 GLU B CA 1
ATOM 2309 C C . GLU B 1 133 ? -14.352 -17.266 -18.875 1 92.75 133 GLU B C 1
ATOM 2311 O O . GLU B 1 133 ? -14.016 -17.125 -17.703 1 92.75 133 GLU B O 1
ATOM 2316 N N . SER B 1 134 ? -14.219 -16.391 -19.875 1 93.19 134 SER B N 1
ATOM 2317 C CA . SER B 1 134 ? -13.742 -15.062 -19.531 1 93.19 134 SER B CA 1
ATOM 2318 C C . SER B 1 134 ? -14.781 -14.289 -18.734 1 93.19 134 SER B C 1
ATOM 2320 O O . SER B 1 134 ? -15.984 -14.43 -18.969 1 93.19 134 SER B O 1
ATOM 2322 N N . TYR B 1 135 ? -14.336 -13.617 -17.672 1 93.06 135 TYR B N 1
ATOM 2323 C CA . TYR B 1 135 ? -15.195 -12.766 -16.859 1 93.06 135 TYR B CA 1
ATOM 2324 C C . TYR B 1 135 ? -14.477 -11.477 -16.469 1 93.06 135 TYR B C 1
ATOM 2326 O O . TYR B 1 135 ? -13.242 -11.398 -16.547 1 93.06 135 TYR B O 1
ATOM 2334 N N . LEU B 1 136 ? -15.25 -10.453 -16.047 1 87.44 136 LEU B N 1
ATOM 2335 C CA . LEU B 1 136 ? -14.648 -9.18 -15.672 1 87.44 136 LEU B CA 1
ATOM 2336 C C . LEU B 1 136 ? -14.305 -9.156 -14.188 1 87.44 136 LEU B C 1
ATOM 2338 O O . LEU B 1 136 ? -15.125 -9.516 -13.344 1 87.44 136 LEU B O 1
ATOM 2342 N N . GLU B 1 137 ? -13.07 -8.914 -13.906 1 84.31 137 GLU B N 1
ATOM 2343 C CA . GLU B 1 137 ? -12.578 -8.586 -12.57 1 84.31 137 GLU B CA 1
ATOM 2344 C C . GLU B 1 137 ? -11.938 -7.207 -12.539 1 84.31 137 GLU B C 1
ATOM 2346 O O . GLU B 1 137 ? -10.961 -6.953 -13.242 1 84.31 137 GLU B O 1
ATOM 2351 N N . ASP B 1 138 ? -12.438 -6.281 -11.648 1 83.31 138 ASP B N 1
ATOM 2352 C CA . ASP B 1 138 ? -11.961 -4.898 -11.625 1 83.31 138 ASP B CA 1
ATOM 2353 C C . ASP B 1 138 ? -11.961 -4.293 -13.023 1 83.31 138 ASP B C 1
ATOM 2355 O O . ASP B 1 138 ? -11.008 -3.613 -13.414 1 83.31 138 ASP B O 1
ATOM 2359 N N . ASN B 1 139 ? -12.906 -4.625 -13.859 1 84.5 139 ASN B N 1
ATOM 2360 C CA . ASN B 1 139 ? -13.188 -4.094 -15.188 1 84.5 139 ASN B CA 1
ATOM 2361 C C . ASN B 1 139 ? -12.156 -4.57 -16.203 1 84.5 139 ASN B C 1
ATOM 2363 O O . ASN B 1 139 ? -11.945 -3.922 -17.234 1 84.5 139 ASN B O 1
ATOM 2367 N N . ILE B 1 140 ? -11.469 -5.59 -15.797 1 87 140 ILE B N 1
ATOM 2368 C CA . ILE B 1 140 ? -10.5 -6.207 -16.703 1 87 140 ILE B CA 1
ATOM 2369 C C . ILE B 1 140 ? -10.844 -7.68 -16.906 1 87 140 ILE B C 1
ATOM 2371 O O . ILE B 1 140 ? -11.227 -8.367 -15.953 1 87 140 ILE B O 1
ATOM 2375 N N . PRO B 1 141 ? -10.734 -8.203 -18.078 1 91.56 141 PRO B N 1
ATOM 2376 C CA . PRO B 1 141 ? -11.039 -9.617 -18.328 1 91.56 141 PRO B CA 1
ATOM 2377 C C . PRO B 1 141 ? -10.062 -10.562 -17.625 1 91.56 141 PRO B C 1
ATOM 2379 O O . PRO B 1 141 ? -8.852 -10.359 -17.688 1 91.56 141 PRO B O 1
ATOM 2382 N N . HIS B 1 142 ? -10.617 -11.539 -16.906 1 94.19 142 HIS B N 1
ATOM 2383 C CA . HIS B 1 142 ? -9.852 -12.578 -16.219 1 94.19 142 HIS B CA 1
ATOM 2384 C C . HIS B 1 142 ? -10.359 -13.969 -16.578 1 94.19 142 HIS B C 1
ATOM 2386 O O . HIS B 1 142 ? -11.445 -14.109 -17.141 1 94.19 142 HIS B O 1
ATOM 2392 N N . ILE B 1 143 ? -9.547 -14.961 -16.406 1 95.38 143 ILE B N 1
ATOM 2393 C CA . ILE B 1 143 ? -9.852 -16.375 -16.625 1 95.38 143 ILE B CA 1
ATOM 2394 C C . ILE B 1 143 ? -9.242 -17.219 -15.523 1 95.38 143 ILE B C 1
ATOM 2396 O O . ILE B 1 143 ? -8.102 -16.984 -15.109 1 95.38 143 ILE B O 1
ATOM 2400 N N . ASP B 1 144 ? -9.977 -18.141 -15.07 1 96.56 144 ASP B N 1
ATOM 2401 C CA . ASP B 1 144 ? -9.43 -19.062 -14.086 1 96.56 144 ASP B CA 1
ATOM 2402 C C . ASP B 1 144 ? -8.586 -20.141 -14.766 1 96.56 144 ASP B C 1
ATOM 2404 O O . ASP B 1 144 ? -8.938 -20.641 -15.836 1 96.56 144 ASP B O 1
ATOM 2408 N N . MET B 1 145 ? -7.453 -20.453 -14.172 1 98 145 MET B N 1
ATOM 2409 C CA . MET B 1 145 ? -6.578 -21.516 -14.664 1 98 145 MET B CA 1
ATOM 2410 C C . MET B 1 145 ? -6.129 -22.422 -13.523 1 98 145 MET B C 1
ATOM 2412 O O . MET B 1 145 ? -6.074 -22 -12.367 1 98 145 MET B O 1
ATOM 2416 N N . LEU B 1 146 ? -5.887 -23.609 -13.875 1 98.19 146 LEU B N 1
ATOM 2417 C CA . LEU B 1 146 ? -5.539 -24.641 -12.891 1 98.19 146 LEU B CA 1
ATOM 2418 C C . LEU B 1 146 ? -4.316 -25.438 -13.336 1 98.19 146 LEU B C 1
ATOM 2420 O O . LEU B 1 146 ? -4.215 -25.812 -14.5 1 98.19 146 LEU B O 1
ATOM 2424 N N . LEU B 1 147 ? -3.352 -25.578 -12.461 1 98.19 147 LEU B N 1
ATOM 2425 C CA . LEU B 1 147 ? -2.225 -26.484 -12.633 1 98.19 147 LEU B CA 1
ATOM 2426 C C . LEU B 1 147 ? -2.389 -27.734 -11.758 1 98.19 147 LEU B C 1
ATOM 2428 O O . LEU B 1 147 ? -2.666 -27.625 -10.562 1 98.19 147 LEU B O 1
ATOM 2432 N N . THR B 1 148 ? -2.352 -28.859 -12.344 1 96.38 148 THR B N 1
ATOM 2433 C CA . THR B 1 148 ? -2.371 -30.141 -11.633 1 96.38 148 THR B CA 1
ATOM 2434 C C . THR B 1 148 ? -1.087 -30.922 -11.898 1 96.38 148 THR B C 1
ATOM 2436 O O . THR B 1 148 ? -0.763 -31.234 -13.047 1 96.38 148 THR B O 1
ATOM 2439 N N . GLN B 1 149 ? -0.322 -31.078 -10.852 1 89.19 149 GLN B N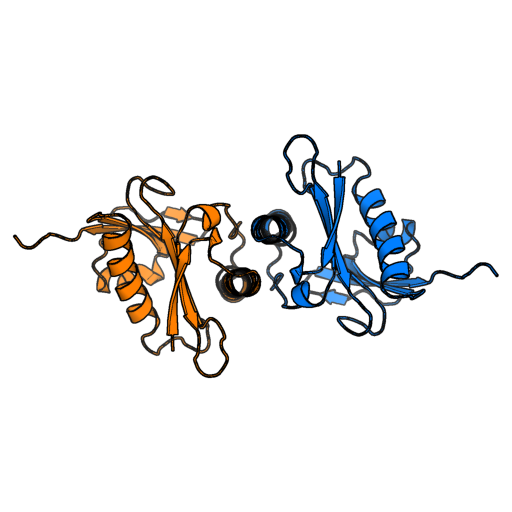 1
ATOM 2440 C CA . GLN B 1 149 ? 0.894 -31.859 -10.984 1 89.19 149 GLN B CA 1
ATOM 2441 C C . GLN B 1 149 ? 0.607 -33.344 -10.766 1 89.19 149 GLN B C 1
ATOM 2443 O O . GLN B 1 149 ? 0.031 -33.719 -9.75 1 89.19 149 GLN B O 1
ATOM 2448 N N . TYR B 1 150 ? 0.832 -34.281 -11.836 1 79.06 150 TYR B N 1
ATOM 2449 C CA . TYR B 1 150 ? 0.598 -35.719 -11.758 1 79.06 150 TYR B CA 1
ATOM 2450 C C . TYR B 1 150 ? 1.857 -36.438 -11.312 1 79.06 150 TYR B C 1
ATOM 2452 O O . TYR B 1 150 ? 2.969 -36.062 -11.703 1 79.06 150 TYR B O 1
ATOM 2460 N N . ASN B 1 151 ? 1.986 -36.875 -9.945 1 60.03 151 ASN B N 1
ATOM 2461 C CA . ASN B 1 151 ? 3.088 -37.719 -9.5 1 60.03 151 ASN B CA 1
ATOM 2462 C C . ASN B 1 151 ? 3.314 -38.875 -10.453 1 60.03 151 ASN B C 1
ATOM 2464 O O . ASN B 1 151 ? 2.357 -39.531 -10.891 1 60.03 151 ASN B O 1
ATOM 2468 N N . GLU B 1 152 ? 4.281 -38.75 -11.422 1 50.84 152 GLU B N 1
ATOM 2469 C CA . GLU B 1 152 ? 4.648 -40 -12.086 1 50.84 152 GLU B CA 1
ATOM 2470 C C . GLU B 1 152 ? 4.875 -41.125 -11.07 1 50.84 152 GLU B C 1
ATOM 2472 O O . GLU B 1 152 ? 5.703 -41 -10.164 1 50.84 152 GLU B O 1
ATOM 2477 N N . GLY B 1 153 ? 3.887 -41.781 -10.703 1 37.12 153 GLY B N 1
ATOM 2478 C CA . GLY B 1 153 ? 4.211 -43.094 -10.156 1 37.12 153 GLY B CA 1
ATOM 2479 C C . GLY B 1 153 ? 5.117 -43.906 -11.055 1 37.12 153 GLY B C 1
ATOM 2480 O O . GLY B 1 153 ? 5.156 -43.688 -12.273 1 37.12 153 GLY B O 1
#

pLDDT: mean 95.23, std 7.47, range [36.94, 98.94]

Sequence (306 aa):
MTWILKSFSELTLDELYDIIALRNEVFICEQQCIYQDIDGLDKQTWHLFAKSENSQQIIAYTRLLPQDVTFSQASIGRVIVAKDYRGSGLAHELMTKAISMTLELFNTNTIKIMAQEYLVSFYQSHGFAITSESYLEDNIPHIDMLLTQYNEGMTWILKSFSELTLDELYDIIALRNEVFICEQQCIYQDIDGLDKQTWHLFAKSENSQQIIAYTRLLPQDVTFSQASIGRVIVAKDYRGSGLAHELMTKAISMTLELFNTNTIKIMAQEYLVSFYQSHGFAITSESYLEDNIPHIDMLLTQYNEG

Organism: NCBI:txid1354337

Solvent-accessible surface area (backbone atoms only — not comparable to full-atom values): 17012 Å² total; per-residue (Å²): 110,47,80,48,76,36,47,48,89,70,48,49,65,67,55,50,51,51,52,53,31,50,45,39,42,46,56,26,43,70,62,69,40,76,59,65,79,68,68,70,54,64,74,70,21,32,41,40,35,29,26,37,74,87,77,63,43,74,42,33,37,30,35,40,35,47,58,67,71,87,38,82,41,22,30,56,43,76,77,46,59,37,78,94,53,58,93,72,53,51,66,59,54,50,48,52,50,48,51,55,48,44,32,61,77,61,72,46,50,47,38,38,34,79,35,47,57,90,48,46,67,64,44,38,75,71,58,33,39,81,74,53,70,79,41,76,52,91,87,35,58,26,28,38,29,40,27,70,61,76,78,81,121,108,48,80,45,76,35,46,46,90,67,48,50,65,68,54,51,51,51,53,52,30,52,46,38,42,45,56,26,43,69,63,67,42,73,58,64,79,69,68,70,54,62,74,71,22,32,41,39,34,28,26,36,74,86,74,63,42,73,41,32,36,31,34,39,34,45,57,66,72,87,38,82,41,22,30,56,44,74,75,45,59,37,78,95,54,58,92,71,55,51,63,57,52,50,49,52,50,50,52,55,48,43,33,60,77,61,73,46,49,46,38,36,37,77,37,47,57,91,47,46,67,62,45,38,75,72,58,33,41,80,72,52,68,80,43,76,52,90,87,35,58,27,28,38,28,40,28,71,61,78,79,82,122

Nearest PDB structures (foldseek):
  1xeb-assembly8_H  TM=9.439E-01  e=1.760E-15  Pseudomonas aeruginosa
  1xeb-assembly1_A  TM=9.276E-01  e=2.332E-14  Pseudomonas aeruginosa
  1xeb-assembly5_E  TM=9.368E-01  e=1.571E-13  Pseudomonas aeruginosa
  5z6n-assembly1_B  TM=9.327E-01  e=2.907E-13  Escherichia coli K-12
  5wjd-assembly1_A  TM=7.352E-01  e=1.720E-07  Drosophila melanogaster

Foldseek 3Di:
DDKDKDQPVRDDPVRVVLLVVQLCCVVCPVVVFDDDPPPVCSNQWMKIFDADPVPRHTFWIKTWHEAPSVHNHTEIGDTDGHPVPPPVCVSVVSLLVSQVCNCVVHVFFKYKYKDFPVCVVVVVVVAWDFDDDWDDDSNGTITMIMHGHDPPD/DDKDKDQPVRDDPVRVVLLVVQLCCVVCPVVVFDDDPPPVCSNQWMKIFDADPVPRHTFWIKTWHEAPSVHNHTEIGDTDGHPVPPPVCVSVVSLLVSQVCNCVVHVFFKYKYKDFPVCVVVVVVVQWDFDDDWDDDSNGTITMIMHGHDPPD

InterPro domains:
  IPR000182 GNAT domain [PF13673] (26-147)
  IPR000182 GNAT domain [PS51186] (6-150)
  IPR016181 Acyl-CoA N-acyltransferase [SSF55729] (1-148)
  IPR039143 Glucosamine 6-phosphate N-acetyltransferase-like [PTHR13355] (23-137)

Radius of gyration: 21.97 Å; Cα contacts (8 Å, |Δi|>4): 580; chains: 2; bounding box: 42×80×46 Å

Secondary structure (DSSP, 8-state):
-EEEEEEGGG--HHHHHHHHHHHIIIIIIITT--S----SGGGGSEEEEEE-TTT--EEEEEEEE-TTTSSSSEEEEEEEE-GGGTTSSHHHHHHHHHHHHHHHHTT-SEEEEEEEGGGHHHHHTTT-EE-S--EEETTEEEEEEEEE-----/-EEEEEEGGG--HHHHHHHHHHHIIIIIIITT--S----SGGGGSEEEEEE-TTT--EEEEEEEE-TTTSSSSEEEEEEEE-GGGTTSSHHHHHHHHHHHHHHHHTT-SEEEEEEEGGGHHHHHTTT-EE-S--EEETTEEEEEEEEE-----